Protein AF-X1V2Q2-F1 (afdb_monomer_lite)

pLDDT: mean 95.86, std 3.47, range [76.75, 98.88]

Sequence (199 aa):
ARTRPKDGKKVLVTKDQTEVIEEQWSIVKGTHAEFLKNKRIIENERRSLAKKFGREPSENDIRWSLLNKELMTHSSNANWGLYRNAKFQMAEILRKESKASQALTTYLEVLYLDVNGPNNTGGIRDRELLKELPPFNKKDAFLAPGVLSRAVKLIRGLKLDDKVTKAIFDEIAERNFTNLRLPVTPEQGWRKIKKGLFK

Secondary structure (DSSP, 8-state):
-EE-TTT--EE---HHHHHHHHHHHHHHTT-HHHHHHHHHHHHHHHHHHHHHHTSPPPHHHHHHHHHHHHHHHHHHTTBHHHHHHHHHHHHHHHHHTT-HHHHHHHHHHHHHHHHH-B-B-TT---HHHHHHS-SB-GGG----HHHHHHHHHHHHHTT--HHHHHHHHHHHHHHHHHHHT-SS-HHHHHHHHHHHH--

Radius of gyration: 19.93 Å; chains: 1; bounding box: 47×51×47 Å

Organism: NCBI:txid412755

Structure (mmCIF, N/CA/C/O backbone):
data_AF-X1V2Q2-F1
#
_entry.id   AF-X1V2Q2-F1
#
loop_
_atom_site.group_PDB
_atom_site.id
_atom_site.type_symbol
_atom_site.label_atom_id
_atom_site.label_alt_id
_atom_site.label_comp_id
_atom_site.label_asym_id
_atom_site.label_entity_id
_atom_site.label_seq_id
_atom_site.pdbx_PDB_ins_code
_atom_site.Cartn_x
_atom_site.Cartn_y
_atom_site.Cartn_z
_atom_site.occupancy
_atom_site.B_iso_or_equiv
_atom_site.auth_seq_id
_atom_site.auth_comp_id
_atom_site.auth_asym_id
_atom_site.auth_atom_id
_atom_site.pdbx_PDB_model_num
ATOM 1 N N . ALA A 1 1 ? -23.952 -13.374 4.143 1.00 77.81 1 ALA A N 1
ATOM 2 C CA . ALA A 1 1 ? -24.598 -14.417 3.322 1.00 77.81 1 ALA A CA 1
ATOM 3 C C . ALA A 1 1 ? -23.622 -14.942 2.270 1.00 77.81 1 ALA A C 1
ATOM 5 O O . ALA A 1 1 ? -22.829 -14.153 1.753 1.00 77.81 1 ALA A O 1
ATOM 6 N N . ARG A 1 2 ? -23.659 -16.242 1.971 1.00 89.62 2 ARG A N 1
ATOM 7 C CA . ARG A 1 2 ? -22.797 -16.939 1.000 1.00 89.62 2 ARG A CA 1
ATOM 8 C C . ARG A 1 2 ? -23.640 -17.841 0.107 1.00 89.62 2 ARG A C 1
ATOM 10 O O . ARG A 1 2 ? -24.696 -18.290 0.532 1.00 89.62 2 ARG A O 1
ATOM 17 N N . THR A 1 3 ? -23.184 -18.092 -1.113 1.00 91.88 3 THR A N 1
ATOM 18 C CA . THR A 1 3 ? -23.831 -19.043 -2.024 1.00 91.88 3 THR A CA 1
ATOM 19 C C . THR A 1 3 ? -23.245 -20.424 -1.784 1.00 91.88 3 THR A C 1
ATOM 21 O O . THR A 1 3 ? -22.023 -20.548 -1.782 1.00 91.88 3 THR A O 1
ATOM 24 N N . ARG A 1 4 ? -24.066 -21.453 -1.567 1.00 90.69 4 ARG A N 1
ATOM 25 C CA . ARG A 1 4 ? -23.559 -22.826 -1.427 1.00 90.69 4 ARG A CA 1
ATOM 26 C C . ARG A 1 4 ? -23.273 -23.440 -2.799 1.00 90.69 4 ARG A C 1
ATOM 28 O O . ARG A 1 4 ? -24.095 -23.281 -3.699 1.00 90.69 4 ARG A O 1
ATOM 35 N N . PRO A 1 5 ? -22.178 -24.194 -2.957 1.00 89.56 5 PRO A N 1
ATOM 36 C CA . PRO A 1 5 ? -21.877 -24.862 -4.220 1.00 89.56 5 PRO A CA 1
ATOM 37 C C . PRO A 1 5 ? -22.832 -26.023 -4.526 1.00 89.56 5 PRO A C 1
ATOM 39 O O . PRO A 1 5 ? -23.110 -26.282 -5.688 1.00 89.56 5 PRO A O 1
ATOM 42 N N . LYS A 1 6 ? -23.378 -26.692 -3.497 1.00 89.19 6 LYS A N 1
ATOM 43 C CA . LYS A 1 6 ? -24.274 -27.851 -3.669 1.00 89.19 6 LYS A CA 1
ATOM 44 C C . LYS A 1 6 ? -25.573 -27.517 -4.413 1.00 89.19 6 LYS A C 1
ATOM 46 O O . LYS A 1 6 ? -26.073 -28.354 -5.151 1.00 89.19 6 LYS A O 1
ATOM 51 N N . ASP A 1 7 ? -26.152 -26.342 -4.162 1.00 90.56 7 ASP A N 1
ATOM 52 C CA . ASP A 1 7 ? -27.493 -25.991 -4.650 1.00 90.56 7 ASP A CA 1
ATOM 53 C C . ASP A 1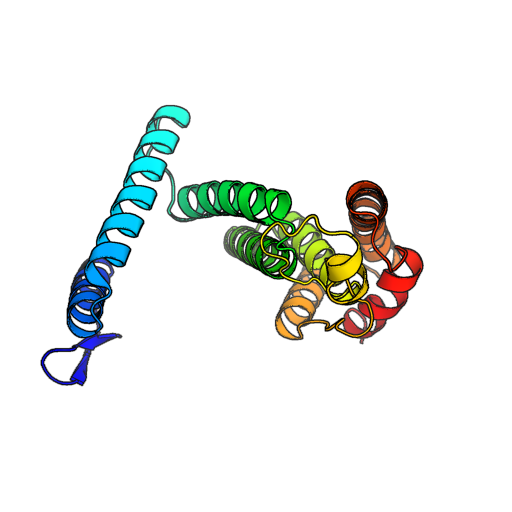 7 ? -27.632 -24.547 -5.154 1.00 90.56 7 ASP A C 1
ATOM 55 O O . ASP A 1 7 ? -28.736 -24.111 -5.470 1.00 90.56 7 ASP A O 1
ATOM 59 N N . GLY A 1 8 ? -26.542 -23.778 -5.197 1.00 88.69 8 GLY A N 1
ATOM 60 C CA . GLY A 1 8 ? -26.547 -22.398 -5.684 1.00 88.69 8 GLY A CA 1
ATOM 61 C C . GLY A 1 8 ? -27.350 -21.416 -4.822 1.00 88.69 8 GLY A C 1
ATOM 62 O O . GLY A 1 8 ? -27.526 -20.262 -5.218 1.00 88.69 8 GLY A O 1
ATOM 63 N N . LYS A 1 9 ? -27.837 -21.817 -3.639 1.00 91.38 9 LYS A N 1
ATOM 64 C CA . LYS A 1 9 ? -28.672 -20.954 -2.790 1.00 91.38 9 LYS A CA 1
ATOM 65 C C . LYS A 1 9 ? -27.832 -20.030 -1.918 1.00 91.38 9 LYS A C 1
ATOM 67 O O . LYS A 1 9 ? -26.812 -20.431 -1.352 1.00 91.38 9 LYS A O 1
ATOM 72 N N . LYS A 1 10 ? -28.299 -18.788 -1.767 1.00 91.31 10 LYS A N 1
ATOM 73 C CA . LYS A 1 10 ? -27.703 -17.783 -0.879 1.00 91.31 10 LYS A CA 1
ATOM 74 C C . LYS A 1 10 ? -28.223 -17.977 0.548 1.00 91.31 10 LYS A C 1
ATOM 76 O O . LYS A 1 10 ? -29.418 -17.866 0.790 1.00 91.31 10 LYS A O 1
ATOM 81 N N . VAL A 1 11 ? -27.322 -18.242 1.489 1.00 91.44 11 VAL A N 1
ATOM 82 C CA . VAL A 1 11 ? -27.624 -18.548 2.897 1.00 91.44 11 VAL A CA 1
ATOM 83 C C . VAL A 1 11 ? -26.936 -17.562 3.840 1.00 91.44 11 VAL A C 1
ATOM 85 O O . VAL A 1 11 ? -25.821 -17.102 3.571 1.00 91.44 11 VAL A O 1
ATOM 88 N N . LEU A 1 12 ? -27.595 -17.202 4.943 1.00 92.56 12 LEU A N 1
ATOM 89 C CA . LEU A 1 12 ? -26.954 -16.491 6.051 1.00 92.56 12 LEU A CA 1
ATOM 90 C C . LEU A 1 12 ? -26.094 -17.492 6.831 1.00 92.56 12 LEU A C 1
ATOM 92 O O . LEU A 1 12 ? -26.542 -18.604 7.078 1.00 92.56 12 LEU A O 1
ATOM 96 N N . VAL A 1 13 ? -24.857 -17.120 7.155 1.00 90.50 13 VAL A N 1
ATOM 97 C CA . VAL A 1 13 ? -23.866 -18.046 7.720 1.00 90.50 13 VAL A CA 1
ATOM 98 C C . VAL A 1 13 ? -22.987 -17.363 8.753 1.00 90.50 13 VAL A C 1
ATOM 100 O O . VAL A 1 13 ? -22.722 -16.162 8.638 1.00 90.50 13 VAL A O 1
ATOM 103 N N . THR A 1 14 ? -22.529 -18.142 9.732 1.00 90.69 14 THR A N 1
ATOM 104 C CA . THR A 1 14 ? -21.491 -17.757 10.700 1.00 90.69 14 THR A CA 1
ATOM 105 C C . THR A 1 14 ? -20.097 -17.753 10.053 1.00 90.69 14 THR A C 1
ATOM 107 O O . THR A 1 14 ? -19.944 -18.111 8.881 1.00 90.69 14 THR A O 1
ATOM 110 N N . LYS A 1 15 ? -19.058 -17.341 10.797 1.00 83.88 15 LYS A N 1
ATOM 111 C CA . LYS A 1 15 ? -17.659 -17.383 10.324 1.00 83.88 15 LYS A CA 1
ATOM 112 C C . LYS A 1 15 ? -17.226 -18.821 10.007 1.00 83.88 15 LYS A C 1
ATOM 114 O O . LYS A 1 15 ? -16.753 -19.071 8.905 1.00 83.88 15 LYS A O 1
ATOM 119 N N . ASP A 1 16 ? -17.511 -19.761 10.902 1.00 86.38 16 ASP A N 1
ATOM 120 C CA . ASP A 1 16 ? -17.134 -21.171 10.731 1.00 86.38 16 ASP A CA 1
ATOM 121 C C . ASP A 1 16 ? -17.861 -21.805 9.537 1.00 86.38 16 ASP A C 1
ATOM 123 O O . ASP A 1 16 ? -17.265 -22.474 8.697 1.00 86.38 16 ASP A O 1
ATOM 127 N N . GLN A 1 17 ? -19.155 -21.508 9.381 1.00 89.56 17 GLN A N 1
ATOM 128 C CA . GLN A 1 17 ? -19.927 -21.948 8.216 1.00 89.56 17 GLN A CA 1
ATOM 129 C C . GLN A 1 17 ? -19.445 -21.295 6.912 1.00 89.56 17 GLN A C 1
ATOM 131 O O . GLN A 1 17 ? -19.564 -21.891 5.842 1.00 89.56 17 GLN A O 1
ATOM 136 N N . THR A 1 18 ? -18.914 -20.072 6.985 1.00 88.31 18 THR A N 1
ATOM 137 C CA . THR A 1 18 ? -18.316 -19.398 5.828 1.00 88.31 18 THR A CA 1
ATOM 138 C C . THR A 1 18 ? -17.069 -20.137 5.363 1.00 88.31 18 THR A C 1
ATOM 140 O O . THR A 1 18 ? -16.941 -20.370 4.165 1.00 88.31 18 THR A O 1
ATOM 143 N N . GLU A 1 19 ? -16.208 -20.563 6.287 1.00 88.12 19 GLU A N 1
ATOM 144 C CA . GLU A 1 19 ? -14.995 -21.319 5.963 1.00 88.12 19 GLU A CA 1
ATOM 145 C C . GLU A 1 19 ? -15.325 -22.663 5.302 1.00 88.12 19 GLU A C 1
ATOM 147 O O . GLU A 1 19 ? -14.757 -22.986 4.262 1.00 88.12 19 GLU A O 1
ATOM 152 N N . VAL A 1 20 ? -16.316 -23.394 5.826 1.00 91.25 20 VAL A N 1
ATOM 153 C CA . VAL A 1 20 ? -16.782 -24.655 5.219 1.00 91.25 20 VAL A CA 1
ATOM 154 C C . VAL A 1 20 ? -17.268 -24.436 3.783 1.00 91.25 20 VAL A C 1
ATOM 156 O O . VAL A 1 20 ? -16.955 -25.218 2.887 1.00 91.25 20 VAL A O 1
ATOM 159 N N . ILE A 1 21 ? -18.026 -23.366 3.531 1.00 91.06 21 ILE A N 1
ATOM 160 C CA . ILE A 1 21 ? -18.510 -23.053 2.178 1.00 91.06 21 ILE A CA 1
ATOM 161 C C . ILE A 1 21 ? -17.358 -22.633 1.256 1.00 91.06 21 ILE A C 1
ATOM 163 O O . ILE A 1 21 ? -17.359 -22.993 0.078 1.00 91.06 21 ILE A O 1
ATOM 167 N N . GLU A 1 22 ? -16.387 -21.871 1.757 1.00 90.56 22 GLU A N 1
ATOM 168 C CA . GLU A 1 22 ? -15.209 -21.452 0.990 1.00 90.56 22 GLU A CA 1
ATOM 169 C C . GLU A 1 22 ? -14.326 -22.652 0.617 1.00 90.56 22 GLU A C 1
ATOM 171 O O . GLU A 1 22 ? -13.897 -22.754 -0.535 1.00 90.56 22 GLU A O 1
ATOM 176 N N . GLU A 1 23 ? -14.165 -23.617 1.525 1.00 93.12 23 GLU A N 1
ATOM 177 C CA . GLU A 1 23 ? -13.498 -24.886 1.237 1.00 93.12 23 GLU A CA 1
ATOM 178 C C . GLU A 1 23 ? -14.237 -25.673 0.148 1.00 93.12 23 GLU A C 1
ATOM 180 O O . GLU A 1 23 ? -13.625 -26.066 -0.848 1.00 93.12 23 GLU A O 1
ATOM 185 N N . GLN A 1 24 ? -15.561 -25.829 0.261 1.00 93.12 24 GLN A N 1
ATOM 186 C CA . GLN A 1 24 ? -16.358 -26.519 -0.761 1.00 93.12 24 GLN A CA 1
ATOM 187 C C . GLN A 1 24 ? -16.221 -25.860 -2.142 1.00 93.12 24 GLN A C 1
ATOM 189 O O . GLN A 1 24 ? -16.088 -26.552 -3.151 1.00 93.12 24 GLN A O 1
ATOM 194 N N . TRP A 1 25 ? -16.220 -24.525 -2.207 1.00 93.56 25 TRP A N 1
ATOM 195 C CA . TRP A 1 25 ? -15.979 -23.814 -3.464 1.00 93.56 25 TRP A CA 1
ATOM 196 C C . TRP A 1 25 ? -14.576 -24.044 -4.015 1.00 93.56 25 TRP A C 1
ATOM 198 O O . TRP A 1 25 ? -14.430 -24.127 -5.233 1.00 93.56 25 TRP A O 1
ATOM 208 N N . SER A 1 26 ? -13.556 -24.140 -3.160 1.00 94.00 26 SER A N 1
ATOM 209 C CA . SER A 1 26 ? -12.190 -24.430 -3.609 1.00 94.00 26 SER A CA 1
ATOM 210 C C . SER A 1 26 ? -12.077 -25.827 -4.227 1.00 94.00 26 SER A C 1
ATOM 212 O O . SER A 1 26 ? -11.395 -25.989 -5.234 1.00 94.00 26 SER A O 1
ATOM 214 N N . ILE A 1 27 ? -12.821 -26.813 -3.711 1.00 93.25 27 ILE A N 1
ATOM 215 C CA . ILE A 1 27 ? -12.902 -28.160 -4.296 1.00 93.25 27 ILE A CA 1
ATOM 216 C C . ILE A 1 27 ? -13.555 -28.095 -5.678 1.00 93.25 27 ILE A C 1
ATOM 218 O O . ILE A 1 27 ? -12.973 -28.564 -6.652 1.00 93.25 27 ILE A O 1
ATOM 222 N N . VAL A 1 28 ? -14.720 -27.446 -5.788 1.00 93.56 28 VAL A N 1
ATOM 223 C CA . VAL A 1 28 ? -15.443 -27.305 -7.068 1.00 93.56 28 VAL A CA 1
ATOM 224 C C . VAL A 1 28 ? -14.610 -26.575 -8.126 1.00 93.56 28 VAL A C 1
ATOM 226 O O . VAL A 1 28 ? -14.703 -26.890 -9.307 1.00 93.56 28 VAL A O 1
ATOM 229 N N . LYS A 1 29 ? -13.784 -25.609 -7.714 1.00 93.31 29 LYS A N 1
ATOM 230 C CA . LYS A 1 29 ? -12.908 -24.839 -8.611 1.00 93.31 29 LYS A CA 1
ATOM 231 C C . LYS A 1 29 ? -11.561 -25.511 -8.896 1.00 93.31 29 LYS A C 1
ATOM 233 O O . LYS A 1 29 ? -10.784 -24.955 -9.663 1.00 93.31 29 LYS A O 1
ATOM 238 N N . GLY A 1 30 ? -11.258 -26.651 -8.271 1.00 92.31 30 GLY A N 1
ATOM 239 C CA . GLY A 1 30 ? -9.955 -27.312 -8.394 1.00 92.31 30 GLY A CA 1
ATOM 240 C C . GLY A 1 30 ? -8.800 -26.588 -7.685 1.00 92.31 30 GLY A C 1
ATOM 241 O O . GLY A 1 30 ? -7.643 -26.901 -7.938 1.00 92.31 30 GLY A O 1
ATOM 242 N N . THR A 1 31 ? -9.085 -25.643 -6.784 1.00 93.38 31 THR A N 1
ATOM 243 C CA . THR A 1 31 ? -8.093 -24.840 -6.040 1.00 93.38 31 THR A CA 1
ATOM 244 C C . THR A 1 31 ? -7.952 -25.261 -4.571 1.00 93.38 31 THR A C 1
ATOM 246 O O . THR A 1 31 ? -7.399 -24.531 -3.746 1.00 93.38 31 THR A O 1
ATOM 249 N N . HIS A 1 32 ? -8.439 -26.452 -4.205 1.00 93.81 32 HIS A N 1
ATOM 250 C CA . HIS A 1 32 ? -8.430 -26.934 -2.813 1.00 93.81 32 HIS A CA 1
ATOM 251 C C . HIS A 1 32 ? -7.021 -27.053 -2.222 1.00 93.81 32 HIS A C 1
ATOM 253 O O . HIS A 1 32 ? -6.803 -26.684 -1.070 1.00 93.81 32 HIS A O 1
ATOM 259 N N . ALA A 1 33 ? -6.032 -27.466 -3.018 1.00 93.88 33 ALA A N 1
ATOM 260 C CA . ALA A 1 33 ? -4.642 -27.528 -2.564 1.00 93.88 33 ALA A CA 1
ATOM 261 C C . ALA A 1 33 ? -4.100 -26.145 -2.145 1.00 93.88 33 ALA A C 1
ATOM 263 O O . ALA A 1 33 ? -3.427 -26.015 -1.120 1.00 93.88 33 ALA A O 1
ATOM 264 N N . GLU A 1 34 ? -4.427 -25.095 -2.903 1.00 91.25 34 GLU A N 1
ATOM 265 C CA . GLU A 1 34 ? -4.043 -23.712 -2.597 1.00 91.25 34 GLU A CA 1
ATOM 266 C C . GLU A 1 34 ? -4.776 -23.194 -1.359 1.00 91.25 34 GLU A C 1
ATOM 268 O O . GLU A 1 34 ? -4.168 -22.545 -0.506 1.00 91.25 34 GLU A O 1
ATOM 273 N N . PHE A 1 35 ? -6.060 -23.538 -1.217 1.00 91.06 35 PHE A N 1
ATOM 274 C CA . PHE A 1 35 ? -6.848 -23.235 -0.024 1.00 91.06 35 PHE A CA 1
ATOM 275 C C . PHE A 1 35 ? -6.207 -23.829 1.239 1.00 91.06 35 PHE A C 1
ATOM 277 O O . PHE A 1 35 ? -5.941 -23.100 2.198 1.00 91.06 35 PHE A O 1
ATOM 284 N N . LEU A 1 36 ? -5.867 -25.123 1.221 1.00 93.81 36 LEU A N 1
ATOM 285 C CA . LEU A 1 36 ? -5.211 -25.798 2.346 1.00 93.81 36 LEU A CA 1
ATOM 286 C C . LEU A 1 36 ? -3.829 -25.205 2.649 1.00 93.81 36 LEU A C 1
ATOM 288 O O . LEU A 1 36 ? -3.477 -25.007 3.817 1.00 93.81 36 LEU A O 1
ATOM 292 N N . LYS A 1 37 ? -3.051 -24.870 1.613 1.00 94.12 37 LYS A N 1
ATOM 293 C CA . LYS A 1 37 ? -1.755 -24.197 1.769 1.00 94.12 37 LYS A CA 1
ATOM 294 C C . LYS A 1 37 ? -1.912 -22.843 2.463 1.00 94.12 37 LYS A C 1
ATOM 296 O O . LYS A 1 37 ? -1.185 -22.568 3.417 1.00 94.12 37 LYS A O 1
ATOM 301 N N . ASN A 1 38 ? -2.870 -22.025 2.032 1.00 91.25 38 ASN A N 1
ATOM 302 C CA . ASN A 1 38 ? -3.131 -20.713 2.624 1.00 91.25 38 ASN A CA 1
ATOM 303 C C . ASN A 1 38 ? -3.598 -20.829 4.078 1.00 91.25 38 ASN A C 1
ATOM 305 O O . ASN A 1 38 ? -3.087 -20.114 4.941 1.00 91.25 38 ASN A O 1
ATOM 309 N N . LYS A 1 39 ? -4.486 -21.785 4.376 1.00 93.75 39 LYS A N 1
ATOM 310 C CA . LYS A 1 39 ? -4.916 -22.086 5.748 1.00 93.75 39 LYS A CA 1
ATOM 311 C C . LYS A 1 39 ? -3.727 -22.449 6.638 1.00 93.75 39 LYS A C 1
ATOM 313 O O . LYS A 1 39 ? -3.591 -21.910 7.734 1.00 93.75 39 LYS A O 1
ATOM 318 N N . ARG A 1 40 ? -2.808 -23.287 6.142 1.00 95.94 40 ARG A N 1
ATOM 319 C CA . ARG A 1 40 ? -1.579 -23.649 6.865 1.00 95.94 40 ARG A CA 1
ATOM 320 C C . ARG A 1 40 ? -0.653 -22.450 7.090 1.00 95.94 40 ARG A C 1
ATOM 322 O O . ARG A 1 40 ? -0.070 -22.346 8.164 1.00 95.94 40 ARG A O 1
ATOM 329 N N . ILE A 1 41 ? -0.511 -21.555 6.112 1.00 96.06 41 ILE A N 1
ATOM 330 C CA . ILE A 1 41 ? 0.293 -20.328 6.252 1.00 96.06 41 ILE A CA 1
ATOM 331 C C . ILE A 1 41 ? -0.276 -19.437 7.361 1.00 96.06 41 ILE A C 1
ATOM 333 O O . ILE A 1 41 ? 0.472 -19.029 8.248 1.00 96.06 41 ILE A O 1
ATOM 337 N N . ILE A 1 42 ? -1.587 -19.180 7.340 1.00 95.81 42 ILE A N 1
ATOM 338 C CA . ILE A 1 42 ? -2.276 -18.358 8.346 1.00 95.81 42 ILE A CA 1
ATOM 339 C C . ILE A 1 42 ? -2.115 -18.966 9.741 1.00 95.81 42 ILE A C 1
ATOM 341 O O . ILE A 1 42 ? -1.780 -18.259 10.688 1.00 95.81 42 ILE A O 1
ATOM 345 N N . GLU A 1 43 ? -2.310 -20.276 9.865 1.00 96.44 43 GLU A N 1
ATOM 346 C CA . GLU A 1 43 ? -2.209 -20.983 11.140 1.00 96.44 43 GLU A CA 1
ATOM 347 C C . GLU A 1 43 ? -0.775 -20.988 11.694 1.00 96.44 43 GLU A C 1
ATOM 349 O O . GLU A 1 43 ? -0.553 -20.741 12.880 1.00 96.44 43 GLU A O 1
ATOM 354 N N . ASN A 1 44 ? 0.225 -21.194 10.835 1.00 97.69 44 ASN A N 1
ATOM 355 C CA . ASN A 1 44 ? 1.627 -21.080 11.233 1.00 97.69 44 ASN A CA 1
ATOM 356 C C . ASN A 1 44 ? 1.964 -19.658 11.710 1.00 97.69 44 ASN A C 1
ATOM 358 O O . ASN A 1 44 ? 2.671 -19.495 12.708 1.00 97.69 44 ASN A O 1
ATOM 362 N N . GLU A 1 45 ? 1.447 -18.636 11.022 1.00 98.00 45 GLU A N 1
ATOM 363 C CA . GLU A 1 45 ? 1.643 -17.240 11.412 1.00 98.00 45 GLU A CA 1
ATOM 364 C C . GLU A 1 45 ? 0.995 -16.937 12.763 1.00 98.00 45 GLU A C 1
ATOM 366 O O . GLU A 1 45 ? 1.640 -16.350 13.633 1.00 98.00 45 GLU A O 1
ATOM 371 N N . ARG A 1 46 ? -0.245 -17.400 12.967 1.00 98.00 46 ARG A N 1
ATOM 372 C CA . ARG A 1 46 ? -0.980 -17.284 14.233 1.00 98.00 46 ARG A CA 1
ATOM 373 C C . ARG A 1 46 ? -0.165 -17.852 15.388 1.00 98.00 46 ARG A C 1
ATOM 375 O O . ARG A 1 46 ? 0.073 -17.140 16.359 1.00 98.00 46 ARG A O 1
ATOM 382 N N . ARG A 1 47 ? 0.341 -19.084 15.264 1.00 97.75 47 ARG A N 1
ATOM 383 C CA . ARG A 1 47 ? 1.174 -19.719 16.307 1.00 97.75 47 ARG A CA 1
ATOM 384 C C . ARG A 1 47 ? 2.463 -18.952 16.573 1.00 97.75 47 ARG A C 1
ATOM 386 O O . ARG A 1 47 ? 2.858 -18.792 17.727 1.00 97.75 47 ARG A O 1
ATOM 393 N N . SER A 1 48 ? 3.124 -18.479 15.515 1.00 98.06 48 SER A N 1
ATOM 394 C CA . SER A 1 48 ? 4.355 -17.695 15.637 1.00 98.06 48 SER A CA 1
ATOM 395 C C . SER A 1 48 ? 4.115 -16.395 16.410 1.00 98.06 48 SER A C 1
ATOM 397 O O . SER A 1 48 ? 4.844 -16.094 17.360 1.00 98.06 48 SER A O 1
ATOM 399 N N . LEU A 1 49 ? 3.057 -15.660 16.060 1.00 98.06 49 LEU A N 1
ATOM 400 C CA . LEU A 1 49 ? 2.672 -14.426 16.739 1.00 98.06 49 LEU A CA 1
ATOM 401 C C . LEU A 1 49 ? 2.191 -14.680 18.166 1.00 98.06 49 LEU A C 1
ATOM 403 O O . LEU A 1 49 ? 2.593 -13.942 19.059 1.00 98.06 49 LEU A O 1
ATOM 407 N N . ALA A 1 50 ? 1.412 -15.738 18.404 1.00 97.88 50 ALA A N 1
ATOM 408 C CA . ALA A 1 50 ? 0.953 -16.101 19.741 1.00 97.88 50 ALA A CA 1
ATOM 409 C C . ALA A 1 50 ? 2.131 -16.339 20.693 1.00 97.88 50 ALA A C 1
ATOM 411 O O . ALA A 1 50 ? 2.178 -15.775 21.788 1.00 97.88 50 ALA A O 1
ATOM 412 N N . LYS A 1 51 ? 3.146 -17.087 20.233 1.00 97.69 51 LYS A N 1
ATOM 413 C CA . LYS A 1 51 ? 4.393 -17.294 20.982 1.00 97.69 51 LYS A CA 1
ATOM 414 C C . LYS A 1 51 ? 5.131 -15.977 21.245 1.00 97.69 51 LYS A C 1
ATOM 416 O O . LYS A 1 51 ? 5.660 -15.792 22.335 1.00 97.69 51 LYS A O 1
ATOM 421 N N . LYS A 1 52 ? 5.175 -15.069 20.264 1.00 97.19 52 LYS A N 1
ATOM 422 C CA . LYS A 1 52 ? 5.857 -13.770 20.388 1.00 97.19 52 LYS A CA 1
ATOM 423 C C . LYS A 1 52 ? 5.131 -12.803 21.328 1.00 97.19 52 LYS A C 1
ATOM 425 O O . LYS A 1 52 ? 5.785 -12.032 22.020 1.00 97.19 52 LYS A O 1
ATOM 430 N N . PHE A 1 53 ? 3.802 -12.801 21.318 1.00 96.62 53 PHE A N 1
ATOM 431 C CA . PHE A 1 53 ? 2.983 -11.867 22.092 1.00 96.62 53 PHE A CA 1
ATOM 432 C C . PHE A 1 53 ? 2.650 -12.374 23.496 1.00 96.62 53 PHE A C 1
ATOM 434 O O . PHE A 1 53 ? 2.234 -11.576 24.330 1.00 96.62 53 PHE A O 1
ATOM 441 N N . GLY A 1 54 ? 2.769 -13.681 23.747 1.00 97.44 54 GLY A N 1
ATOM 442 C CA . GLY A 1 54 ? 2.290 -14.301 24.985 1.00 97.44 54 GLY A CA 1
ATOM 443 C C . GLY A 1 54 ? 0.760 -14.308 25.111 1.00 97.44 54 GLY A C 1
ATOM 444 O O . GLY A 1 54 ? 0.237 -14.517 26.200 1.00 97.44 54 GLY A O 1
ATOM 445 N N . ARG A 1 55 ? 0.036 -14.053 24.012 1.00 96.75 55 ARG A N 1
ATOM 446 C CA . ARG A 1 55 ? -1.433 -14.042 23.926 1.00 96.75 55 ARG A CA 1
ATOM 447 C C . ARG A 1 55 ? -1.890 -14.363 22.509 1.00 96.75 55 ARG A C 1
ATOM 449 O O . ARG A 1 55 ? -1.115 -14.214 21.567 1.00 96.75 55 ARG A O 1
ATOM 456 N N . GLU A 1 56 ? -3.166 -14.695 22.351 1.00 96.81 56 GLU A N 1
ATOM 457 C CA . GLU A 1 56 ? -3.760 -14.897 21.028 1.00 96.81 56 GLU A CA 1
ATOM 458 C C . GLU A 1 56 ? -3.685 -13.598 20.188 1.00 96.81 56 GLU A C 1
ATOM 460 O O . GLU A 1 56 ? -4.100 -12.526 20.664 1.00 96.81 56 GLU A O 1
ATOM 465 N N . PRO A 1 57 ? -3.124 -13.647 18.962 1.00 97.31 57 PRO A N 1
ATOM 466 C CA . PRO A 1 57 ? -3.114 -12.509 18.052 1.00 97.31 57 PRO A CA 1
ATOM 467 C C . PRO A 1 57 ? -4.510 -12.275 17.467 1.00 97.31 57 PRO A C 1
ATOM 469 O O . PRO A 1 57 ? -5.281 -13.204 17.231 1.00 97.31 57 PRO A O 1
ATOM 472 N N . SER A 1 58 ? -4.833 -11.017 17.178 1.00 96.12 58 SER A N 1
ATOM 473 C CA . SER A 1 58 ? -6.039 -10.701 16.417 1.00 96.12 58 SER A CA 1
ATOM 474 C C . SER A 1 58 ? -5.886 -11.111 14.947 1.00 96.12 58 SER A C 1
ATOM 476 O O . SER A 1 58 ? -4.779 -11.248 14.423 1.00 96.12 58 SER A O 1
ATOM 478 N N . GLU A 1 59 ? -7.004 -11.232 14.229 1.00 94.69 59 GLU A N 1
ATOM 479 C CA . GLU A 1 59 ? -6.978 -11.461 12.774 1.00 94.69 59 GLU A CA 1
ATOM 480 C C . GLU A 1 59 ? -6.216 -10.353 12.026 1.00 94.69 59 GLU A C 1
ATOM 482 O O . GLU A 1 59 ? -5.554 -10.610 11.019 1.00 94.69 59 GLU A O 1
ATOM 487 N N . ASN A 1 60 ? -6.275 -9.116 12.529 1.00 96.44 60 ASN A N 1
ATOM 488 C CA . ASN A 1 60 ? -5.521 -8.004 11.963 1.00 96.44 60 ASN A CA 1
ATOM 489 C C . ASN A 1 60 ? -4.020 -8.121 12.241 1.00 96.44 60 ASN A C 1
ATOM 491 O O . ASN A 1 60 ? -3.247 -7.795 11.347 1.00 96.44 60 ASN A O 1
ATOM 495 N N . ASP A 1 61 ? -3.603 -8.617 13.412 1.00 97.50 61 ASP A N 1
ATOM 496 C CA . ASP A 1 61 ? -2.186 -8.867 13.714 1.00 97.50 61 ASP A CA 1
ATOM 497 C C . ASP A 1 61 ? -1.602 -9.894 12.734 1.00 97.50 61 ASP A C 1
ATOM 499 O O . ASP A 1 61 ? -0.535 -9.680 12.151 1.00 97.50 61 ASP A O 1
ATOM 503 N N . ILE A 1 62 ? -2.342 -10.983 12.495 1.00 97.88 62 ILE A N 1
ATOM 504 C CA . ILE A 1 62 ? -1.958 -12.027 11.537 1.00 97.88 62 ILE A CA 1
ATOM 505 C C . ILE A 1 62 ? -1.865 -11.434 10.130 1.00 97.88 62 ILE A C 1
ATOM 507 O O . ILE A 1 62 ? -0.838 -11.566 9.461 1.00 97.88 62 ILE A O 1
ATOM 511 N N . ARG A 1 63 ? -2.912 -10.726 9.688 1.00 97.50 63 ARG A N 1
ATOM 512 C CA . ARG A 1 63 ? -2.948 -10.111 8.357 1.00 97.50 63 ARG A CA 1
ATOM 513 C C . ARG A 1 63 ? -1.838 -9.079 8.173 1.00 97.50 63 ARG A C 1
ATOM 515 O O . ARG A 1 63 ? -1.217 -9.046 7.117 1.00 97.50 63 ARG A O 1
ATOM 522 N N . TRP A 1 64 ? -1.570 -8.257 9.182 1.00 98.19 64 TRP A N 1
ATOM 523 C CA . TRP A 1 64 ? -0.483 -7.281 9.169 1.00 98.19 64 TRP A CA 1
ATOM 524 C C . TRP A 1 64 ? 0.878 -7.966 9.030 1.00 98.19 64 TRP A C 1
ATOM 526 O O . TRP A 1 64 ? 1.704 -7.535 8.225 1.00 98.19 64 TRP A O 1
ATOM 536 N N . SER A 1 65 ? 1.117 -9.052 9.769 1.00 98.12 65 SER A N 1
ATOM 537 C CA . SER A 1 65 ? 2.369 -9.809 9.669 1.00 98.12 65 SER A CA 1
ATOM 538 C C . SER A 1 65 ? 2.561 -10.418 8.277 1.00 98.12 65 SER A C 1
ATOM 540 O O . SER A 1 65 ? 3.625 -10.261 7.674 1.00 98.12 65 SER A O 1
ATOM 542 N N . LEU A 1 66 ? 1.512 -11.028 7.714 1.00 98.19 66 LEU A N 1
ATOM 543 C CA . LEU A 1 66 ? 1.540 -11.570 6.352 1.00 98.19 66 LEU A CA 1
ATOM 544 C C . LEU A 1 66 ? 1.796 -10.476 5.307 1.00 98.19 66 LEU A C 1
ATOM 546 O O . LEU A 1 66 ? 2.671 -10.647 4.462 1.00 98.19 66 LEU A O 1
ATOM 550 N N . LEU A 1 67 ? 1.131 -9.321 5.419 1.00 98.44 67 LEU A N 1
ATOM 551 C CA . LEU A 1 67 ? 1.355 -8.177 4.529 1.00 98.44 67 LEU A CA 1
ATOM 552 C C . LEU A 1 67 ? 2.804 -7.680 4.585 1.00 98.44 67 LEU A C 1
ATOM 554 O O . LEU A 1 67 ? 3.373 -7.361 3.548 1.00 98.44 67 LEU A O 1
ATOM 558 N N . ASN A 1 68 ? 3.447 -7.662 5.756 1.00 98.31 68 ASN A N 1
ATOM 559 C CA . ASN A 1 68 ? 4.869 -7.308 5.835 1.00 98.31 68 ASN A CA 1
ATOM 560 C C . ASN A 1 68 ? 5.758 -8.302 5.070 1.00 98.31 68 ASN A C 1
ATOM 562 O O . ASN A 1 68 ? 6.696 -7.887 4.389 1.00 98.31 68 ASN A O 1
ATOM 566 N N . LYS A 1 69 ? 5.458 -9.605 5.126 1.00 98.00 69 LYS A N 1
ATOM 567 C CA . LYS A 1 69 ? 6.184 -10.625 4.345 1.00 98.00 69 LYS A CA 1
ATOM 568 C C . LYS A 1 69 ? 5.937 -10.473 2.843 1.00 98.00 69 LYS A C 1
ATOM 570 O O . LYS A 1 69 ? 6.873 -10.603 2.049 1.00 98.00 69 LYS A O 1
ATOM 575 N N . GLU A 1 70 ? 4.705 -10.150 2.456 1.00 97.81 70 GLU A N 1
ATOM 576 C CA . GLU A 1 70 ? 4.347 -9.827 1.073 1.00 97.81 70 GLU A CA 1
ATOM 577 C C . GLU A 1 70 ? 5.102 -8.594 0.577 1.00 97.81 70 GLU A C 1
ATOM 579 O O . GLU A 1 70 ? 5.682 -8.649 -0.502 1.00 97.81 70 GLU A O 1
ATOM 584 N N . LEU A 1 71 ? 5.193 -7.519 1.370 1.00 98.25 71 LEU A N 1
ATOM 585 C CA . LEU A 1 71 ? 5.968 -6.330 1.005 1.00 98.25 71 LEU A CA 1
ATOM 586 C C . LEU A 1 71 ? 7.425 -6.676 0.688 1.00 98.25 71 LEU A C 1
ATOM 588 O O . LEU A 1 71 ? 7.939 -6.213 -0.328 1.00 98.25 71 LEU A O 1
ATOM 592 N N . MET A 1 72 ? 8.072 -7.506 1.511 1.00 97.94 72 MET A N 1
ATOM 593 C CA . MET A 1 72 ? 9.457 -7.937 1.276 1.00 97.94 72 MET A CA 1
ATOM 594 C C . MET A 1 72 ? 9.595 -8.797 0.016 1.00 97.94 72 MET A C 1
ATOM 596 O O . MET A 1 72 ? 10.558 -8.659 -0.733 1.00 97.94 72 MET A O 1
ATOM 600 N N . THR A 1 73 ? 8.621 -9.670 -0.237 1.00 97.81 73 THR A N 1
ATOM 601 C CA . THR A 1 73 ? 8.604 -10.533 -1.428 1.00 97.81 73 THR A CA 1
ATOM 602 C C . THR A 1 73 ? 8.338 -9.731 -2.699 1.00 97.81 73 THR A C 1
ATOM 604 O O . THR A 1 73 ? 8.915 -9.991 -3.753 1.00 97.81 73 THR A O 1
ATOM 607 N N . HIS A 1 74 ? 7.441 -8.753 -2.634 1.00 98.31 74 HIS A N 1
ATOM 608 C CA . HIS A 1 74 ? 7.118 -7.906 -3.768 1.00 98.31 74 HIS A CA 1
ATOM 609 C C . HIS A 1 74 ? 8.256 -6.939 -4.080 1.00 98.31 74 HIS A C 1
ATOM 611 O O . HIS A 1 74 ? 8.599 -6.795 -5.249 1.00 98.31 74 HIS A O 1
ATOM 617 N N . SER A 1 75 ? 8.890 -6.334 -3.073 1.00 97.06 75 SER A N 1
ATOM 618 C CA . SER A 1 75 ? 10.029 -5.441 -3.299 1.00 97.06 75 SER A CA 1
ATOM 619 C C . SER A 1 75 ? 11.248 -6.186 -3.852 1.00 97.06 75 SER A C 1
ATOM 621 O O . SER A 1 75 ? 11.866 -5.697 -4.796 1.00 97.06 75 SER A O 1
ATOM 623 N N . SER A 1 76 ? 11.554 -7.392 -3.354 1.00 96.62 76 SER A N 1
ATOM 624 C CA . SER A 1 76 ? 12.684 -8.196 -3.850 1.00 96.62 76 SER A CA 1
ATOM 625 C C . SER A 1 76 ? 12.522 -8.628 -5.310 1.00 96.62 76 SER A C 1
ATOM 627 O O . SER A 1 76 ? 13.512 -8.755 -6.029 1.00 96.62 76 SER A O 1
ATOM 629 N N . ASN A 1 77 ? 11.275 -8.790 -5.758 1.00 96.81 77 ASN A N 1
ATOM 630 C CA . ASN A 1 77 ? 10.924 -9.129 -7.135 1.00 96.81 77 ASN A CA 1
ATOM 631 C C . ASN A 1 77 ? 10.521 -7.907 -7.978 1.00 96.81 77 ASN A C 1
ATOM 633 O O . ASN A 1 77 ? 9.949 -8.081 -9.050 1.00 96.81 77 ASN A O 1
ATOM 637 N N . ALA A 1 78 ? 10.755 -6.679 -7.497 1.00 96.06 78 ALA A N 1
ATOM 638 C CA . ALA A 1 78 ? 10.357 -5.441 -8.178 1.00 96.06 78 ALA A CA 1
ATOM 639 C C . ALA A 1 78 ? 8.900 -5.479 -8.703 1.00 96.06 78 ALA A C 1
ATOM 641 O O . ALA A 1 78 ? 8.586 -5.053 -9.819 1.00 96.06 78 ALA A O 1
ATOM 642 N N . ASN A 1 79 ? 8.011 -6.026 -7.869 1.00 97.94 79 ASN A N 1
ATOM 643 C CA . ASN A 1 79 ? 6.571 -6.108 -8.067 1.00 97.94 79 ASN A CA 1
ATOM 644 C C . ASN A 1 79 ? 5.866 -4.950 -7.362 1.00 97.94 79 ASN A C 1
ATOM 646 O O . ASN A 1 79 ? 5.147 -5.132 -6.377 1.00 97.94 79 ASN A O 1
ATOM 650 N N . TRP A 1 80 ? 6.109 -3.734 -7.839 1.00 98.19 80 TRP A N 1
ATOM 651 C CA . TRP A 1 80 ? 5.690 -2.514 -7.155 1.00 98.19 80 TRP A CA 1
ATOM 652 C C . TRP A 1 80 ? 4.181 -2.292 -7.188 1.00 98.19 80 TRP A C 1
ATOM 654 O O . TRP A 1 80 ? 3.637 -1.704 -6.253 1.00 98.19 80 TRP A O 1
ATOM 664 N N . GLY A 1 81 ? 3.483 -2.809 -8.204 1.00 98.06 81 GLY A N 1
ATOM 665 C CA . GLY A 1 81 ? 2.019 -2.791 -8.243 1.00 98.06 81 GLY A CA 1
ATOM 666 C C . GLY A 1 81 ? 1.413 -3.631 -7.112 1.00 98.06 81 GLY A C 1
ATOM 667 O O . GLY A 1 81 ? 0.505 -3.184 -6.406 1.00 98.06 81 GLY A O 1
ATOM 668 N N . LEU A 1 82 ? 1.963 -4.827 -6.874 1.00 98.50 82 LEU A N 1
ATOM 669 C CA . LEU A 1 82 ? 1.559 -5.682 -5.751 1.00 98.50 82 LEU A CA 1
ATOM 670 C C . LEU A 1 82 ? 1.998 -5.104 -4.399 1.00 98.50 82 LEU A C 1
ATOM 672 O O . LEU A 1 82 ? 1.202 -5.082 -3.460 1.00 98.50 82 LEU A O 1
ATOM 676 N N . TYR A 1 83 ? 3.211 -4.550 -4.314 1.00 98.69 83 TYR A N 1
ATOM 677 C CA . TYR A 1 83 ? 3.701 -3.845 -3.123 1.00 98.69 83 TYR A CA 1
ATOM 678 C C . TYR A 1 83 ? 2.748 -2.715 -2.706 1.00 98.69 83 TYR A C 1
ATOM 680 O O . TYR A 1 83 ? 2.319 -2.629 -1.553 1.00 98.69 83 TYR A O 1
ATOM 688 N N . ARG A 1 84 ? 2.353 -1.874 -3.666 1.00 98.44 84 ARG A N 1
ATOM 689 C CA . ARG A 1 84 ? 1.389 -0.788 -3.474 1.00 98.44 84 ARG A CA 1
ATOM 690 C C . ARG A 1 84 ? 0.040 -1.311 -2.975 1.00 98.44 84 ARG A C 1
ATOM 692 O O . ARG A 1 84 ? -0.564 -0.701 -2.092 1.00 98.44 84 ARG A O 1
ATOM 699 N N . ASN A 1 85 ? -0.434 -2.442 -3.495 1.00 98.50 85 ASN A N 1
ATOM 700 C CA . ASN A 1 85 ? -1.679 -3.057 -3.031 1.00 98.50 85 ASN A CA 1
ATOM 701 C C . ASN A 1 85 ? -1.571 -3.568 -1.587 1.00 98.50 85 ASN A C 1
ATOM 703 O O . ASN A 1 85 ? -2.506 -3.369 -0.810 1.00 98.50 85 ASN A O 1
ATOM 707 N N . ALA A 1 86 ? -0.440 -4.162 -1.201 1.00 98.62 86 ALA A N 1
ATOM 708 C CA . ALA A 1 86 ? -0.193 -4.561 0.182 1.00 98.62 86 ALA A CA 1
ATOM 709 C C . ALA A 1 86 ? -0.171 -3.340 1.124 1.00 98.62 86 ALA A C 1
ATOM 711 O O . ALA A 1 86 ? -0.868 -3.344 2.140 1.00 98.62 86 ALA A O 1
ATOM 712 N N . LYS A 1 87 ? 0.498 -2.238 0.746 1.00 98.62 87 LYS A N 1
ATOM 713 C CA . LYS A 1 87 ? 0.450 -0.961 1.492 1.00 98.62 87 LYS A CA 1
ATOM 714 C C . LYS A 1 87 ? -0.975 -0.433 1.660 1.00 98.62 87 LYS A C 1
ATOM 716 O O . LYS A 1 87 ? -1.358 -0.032 2.757 1.00 98.62 87 LYS A O 1
ATOM 721 N N . PHE A 1 88 ? -1.797 -0.489 0.613 1.00 98.69 88 PHE A N 1
ATOM 722 C CA . PHE A 1 88 ? -3.207 -0.104 0.714 1.00 98.69 88 PHE A CA 1
ATOM 723 C C . PHE A 1 88 ? -3.986 -0.984 1.706 1.00 98.69 88 PHE A C 1
ATOM 725 O O . PHE A 1 88 ? -4.758 -0.469 2.515 1.00 98.69 88 PHE A O 1
ATOM 732 N N . GLN A 1 89 ? -3.767 -2.301 1.695 1.00 98.62 89 GLN A N 1
ATOM 733 C CA . GLN A 1 89 ? -4.401 -3.200 2.664 1.00 98.62 89 GLN A CA 1
ATOM 734 C C . GLN A 1 89 ? -3.951 -2.914 4.102 1.00 98.62 89 GLN A C 1
ATOM 736 O O . GLN A 1 89 ? -4.779 -2.953 5.013 1.00 98.62 89 GLN A O 1
ATOM 741 N N . MET A 1 90 ? -2.676 -2.574 4.306 1.00 98.75 90 MET A N 1
ATOM 742 C CA . MET A 1 90 ? -2.159 -2.131 5.604 1.00 98.75 90 MET A CA 1
ATOM 743 C C . MET A 1 90 ? -2.843 -0.837 6.064 1.00 98.75 90 MET A C 1
ATOM 745 O O . MET A 1 90 ? -3.287 -0.759 7.210 1.00 98.75 90 MET A O 1
ATOM 749 N N . ALA A 1 91 ? -3.029 0.139 5.170 1.00 98.62 91 ALA A N 1
ATOM 750 C CA . ALA A 1 91 ? -3.772 1.365 5.472 1.00 98.62 91 ALA A CA 1
ATOM 751 C C . ALA A 1 91 ? -5.226 1.077 5.894 1.00 98.62 91 ALA A C 1
ATOM 753 O O . ALA A 1 91 ? -5.732 1.678 6.843 1.00 98.62 91 ALA A O 1
ATOM 754 N N . GLU A 1 92 ? -5.899 0.119 5.244 1.00 98.56 92 GLU A N 1
ATOM 755 C CA . GLU A 1 92 ? -7.257 -0.290 5.626 1.00 98.56 92 GLU A CA 1
ATOM 756 C C . GLU A 1 92 ? -7.314 -0.963 7.005 1.00 98.56 92 GLU A C 1
ATOM 758 O O . GLU A 1 92 ? -8.300 -0.762 7.718 1.00 98.56 92 GLU A O 1
ATOM 763 N N . 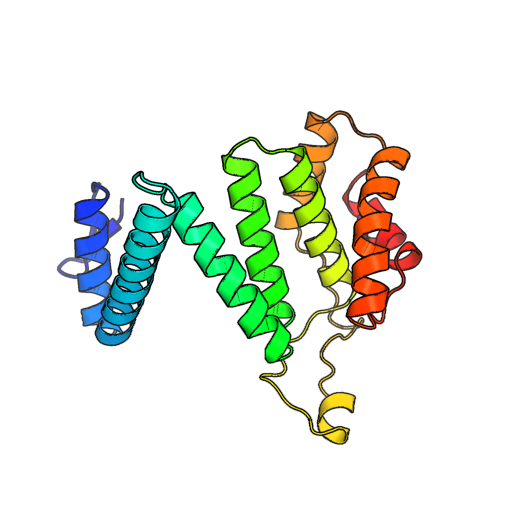ILE A 1 93 ? -6.294 -1.736 7.400 1.00 98.44 93 ILE A N 1
ATOM 764 C CA . ILE A 1 93 ? -6.196 -2.293 8.761 1.00 98.44 93 ILE A CA 1
ATOM 765 C C . ILE A 1 93 ? -6.084 -1.151 9.773 1.00 98.44 93 ILE A C 1
ATOM 767 O O . ILE A 1 93 ? -6.925 -1.049 10.663 1.00 98.44 93 ILE A O 1
ATOM 771 N N . LEU A 1 94 ? -5.128 -0.237 9.578 1.00 98.56 94 LEU A N 1
ATOM 772 C CA . LEU A 1 94 ? -4.929 0.922 10.458 1.00 98.56 94 LEU A CA 1
ATOM 773 C C . LEU A 1 94 ? -6.206 1.756 10.594 1.00 98.56 94 LEU A C 1
ATOM 775 O O . LEU A 1 94 ? -6.592 2.144 11.695 1.00 98.56 94 LEU A O 1
ATOM 779 N N . ARG A 1 95 ? -6.910 1.984 9.481 1.00 97.88 95 ARG A N 1
ATOM 780 C CA . ARG A 1 95 ? -8.177 2.721 9.472 1.00 97.88 95 ARG A CA 1
ATOM 781 C C . ARG A 1 95 ? -9.265 2.007 10.278 1.00 97.88 95 ARG A C 1
ATOM 783 O O . ARG A 1 95 ? -10.033 2.671 10.967 1.00 97.88 95 ARG A O 1
ATOM 790 N N . LYS A 1 96 ? -9.370 0.678 10.169 1.00 97.00 96 LYS A N 1
ATOM 791 C CA . LYS A 1 96 ? -10.342 -0.128 10.934 1.00 97.00 96 LYS A CA 1
ATOM 792 C C . LYS A 1 96 ? -10.014 -0.179 12.425 1.00 97.00 96 LYS A C 1
ATOM 794 O O . LYS A 1 96 ? -10.926 -0.321 13.226 1.00 97.00 96 LYS A O 1
ATOM 799 N N . GLU A 1 97 ? -8.744 -0.025 12.777 1.00 97.25 97 GLU A N 1
ATOM 800 C CA . GLU A 1 97 ? -8.259 0.071 14.158 1.00 97.25 97 GLU A CA 1
ATOM 801 C C . GLU A 1 97 ? -8.271 1.505 14.705 1.00 97.25 97 GLU A C 1
ATOM 803 O O . GLU A 1 97 ? -7.681 1.773 15.748 1.00 97.25 97 GLU A O 1
ATOM 808 N N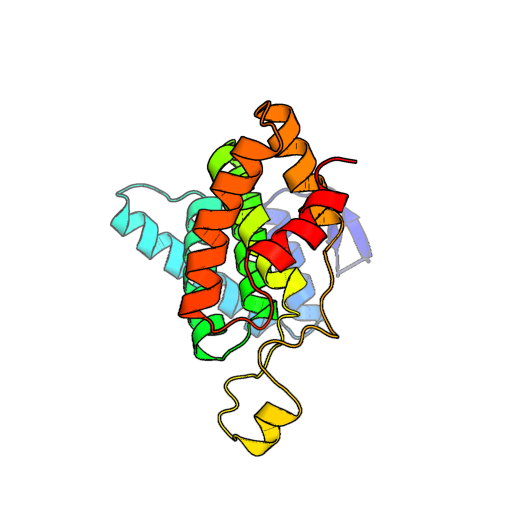 . SER A 1 98 ? -8.910 2.445 14.001 1.00 97.25 98 SER A N 1
ATOM 809 C CA . SER A 1 98 ? -8.985 3.861 14.385 1.00 97.25 98 SER A CA 1
ATOM 810 C C . SER A 1 98 ? -7.622 4.562 14.511 1.00 97.25 98 SER A C 1
ATOM 812 O O . SER A 1 98 ? -7.526 5.649 15.079 1.00 97.25 98 SER A O 1
ATOM 814 N N . LYS A 1 99 ? -6.563 4.010 13.908 1.00 98.12 99 LYS A N 1
ATOM 815 C CA . LYS A 1 99 ? -5.222 4.615 13.833 1.00 98.12 99 LYS A CA 1
ATOM 816 C C . LYS A 1 99 ? -5.157 5.606 12.667 1.00 98.12 99 LYS A C 1
ATOM 818 O O . LYS A 1 99 ? -4.416 5.420 11.703 1.00 98.12 99 LYS A O 1
ATOM 823 N N . ALA A 1 100 ? -5.986 6.648 12.739 1.00 98.12 100 ALA A N 1
ATOM 824 C CA . ALA A 1 100 ? -6.269 7.567 11.634 1.00 98.12 100 ALA A CA 1
ATOM 825 C C . ALA A 1 100 ? -5.016 8.229 11.036 1.00 98.12 100 ALA A C 1
ATOM 827 O O . ALA A 1 100 ? -4.866 8.233 9.815 1.00 98.12 100 ALA A O 1
ATOM 828 N N . SER A 1 101 ? -4.101 8.736 11.869 1.00 98.31 101 SER A N 1
ATOM 829 C CA . SER A 1 101 ? -2.877 9.397 11.392 1.00 98.31 101 SER A CA 1
ATOM 830 C C . SER A 1 101 ? -1.967 8.435 10.627 1.00 98.31 101 SER A C 1
ATOM 832 O O . SER A 1 101 ? -1.539 8.742 9.521 1.00 98.31 101 SER A O 1
ATOM 834 N N . GLN A 1 102 ? -1.745 7.231 11.164 1.00 98.56 102 GLN A N 1
ATOM 835 C CA . GLN A 1 102 ? -0.926 6.207 10.508 1.00 98.56 102 GLN A CA 1
ATOM 836 C C . GLN A 1 102 ? -1.574 5.727 9.205 1.00 98.56 102 GLN A C 1
ATOM 838 O O . GLN A 1 102 ? -0.892 5.576 8.194 1.00 98.56 102 GLN A O 1
ATOM 843 N N . ALA A 1 103 ? -2.898 5.537 9.203 1.00 98.69 103 ALA A N 1
ATOM 844 C CA . ALA A 1 103 ? -3.634 5.188 7.995 1.00 98.69 103 ALA A CA 1
ATOM 845 C C . ALA A 1 103 ? -3.470 6.265 6.912 1.00 98.69 103 ALA A C 1
ATOM 847 O O . ALA A 1 103 ? -3.218 5.926 5.757 1.00 98.69 103 ALA A O 1
ATOM 848 N N . LEU A 1 104 ? -3.566 7.553 7.273 1.00 98.81 104 LEU A N 1
ATOM 849 C CA . LEU A 1 104 ? -3.365 8.663 6.339 1.00 98.81 104 LEU A CA 1
ATOM 850 C C . LEU A 1 104 ? -1.952 8.652 5.748 1.00 98.81 104 LEU A C 1
ATOM 852 O O . LEU A 1 104 ? -1.825 8.696 4.526 1.00 98.81 104 LEU A O 1
ATOM 856 N N . THR A 1 105 ? -0.916 8.527 6.582 1.00 98.75 105 THR A N 1
ATOM 857 C CA . THR A 1 105 ? 0.480 8.363 6.140 1.00 98.75 105 THR A CA 1
ATOM 858 C C . THR A 1 105 ? 0.585 7.234 5.109 1.00 98.75 105 THR A C 1
ATOM 860 O O . THR A 1 105 ? 1.085 7.442 4.006 1.00 98.75 105 THR A O 1
ATOM 863 N N . THR A 1 106 ? 0.035 6.051 5.397 1.00 98.75 106 THR A N 1
ATOM 864 C CA . THR A 1 106 ? 0.099 4.921 4.455 1.00 98.75 106 THR A CA 1
ATOM 865 C C . THR A 1 106 ? -0.711 5.164 3.173 1.00 98.75 106 THR A C 1
ATOM 867 O O . THR A 1 106 ? -0.267 4.777 2.095 1.00 98.75 106 THR A O 1
ATOM 870 N N . TYR A 1 107 ? -1.867 5.836 3.223 1.00 98.88 107 TYR A N 1
ATOM 871 C CA . TYR A 1 107 ? -2.593 6.196 1.997 1.00 98.88 107 TYR A CA 1
ATOM 872 C C . TYR A 1 107 ? -1.832 7.216 1.142 1.00 98.88 107 TYR A C 1
ATOM 874 O O . TYR A 1 107 ? -1.844 7.093 -0.081 1.00 98.88 107 TYR A O 1
ATOM 8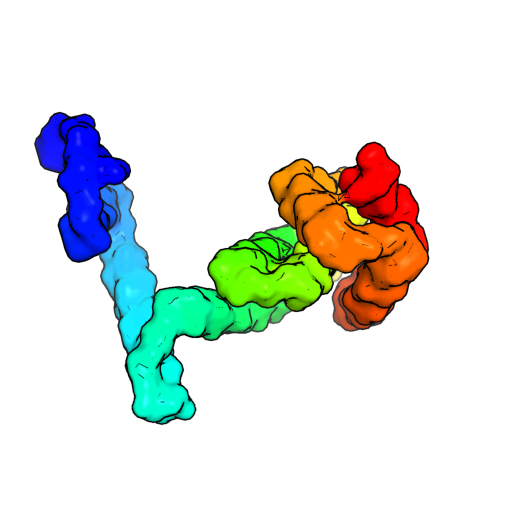82 N N . LEU A 1 108 ? -1.163 8.201 1.750 1.00 98.75 108 LEU A N 1
ATOM 883 C CA . LEU A 1 108 ? -0.325 9.159 1.022 1.00 98.75 108 LEU A CA 1
ATOM 884 C C . LEU A 1 108 ? 0.863 8.460 0.347 1.00 98.75 108 LEU A C 1
ATOM 886 O O . LEU A 1 108 ? 1.168 8.772 -0.802 1.00 98.75 108 LEU A O 1
ATOM 890 N N . GLU A 1 109 ? 1.458 7.457 1.002 1.00 98.69 109 GLU A N 1
ATOM 891 C CA . GLU A 1 109 ? 2.473 6.586 0.394 1.00 98.69 109 GLU A CA 1
ATOM 892 C C . GLU A 1 109 ? 1.932 5.868 -0.851 1.00 98.69 109 GLU A C 1
ATOM 894 O O . GLU A 1 109 ? 2.547 5.911 -1.915 1.00 98.69 109 GLU A O 1
ATOM 899 N N . VAL A 1 110 ? 0.747 5.256 -0.747 1.00 98.81 110 VAL A N 1
ATOM 900 C CA . VAL A 1 110 ? 0.085 4.573 -1.872 1.00 98.81 110 VAL A CA 1
ATOM 901 C C . VAL A 1 110 ? -0.181 5.540 -3.026 1.00 98.81 110 VAL A C 1
ATOM 903 O O . VAL A 1 110 ? 0.098 5.204 -4.175 1.00 98.81 110 VAL A O 1
ATOM 906 N N . LEU A 1 111 ? -0.680 6.746 -2.740 1.00 98.75 111 LEU A N 1
ATOM 907 C CA . LEU A 1 111 ? -0.927 7.769 -3.761 1.00 98.75 111 LEU A CA 1
ATOM 908 C C . LEU A 1 111 ? 0.376 8.243 -4.420 1.00 98.75 111 LEU A C 1
ATOM 910 O O . LEU A 1 111 ? 0.388 8.526 -5.619 1.00 98.75 111 LEU A O 1
ATOM 914 N N . TYR A 1 112 ? 1.477 8.311 -3.669 1.00 98.75 112 TYR A N 1
ATOM 915 C CA . TYR A 1 112 ? 2.776 8.644 -4.243 1.00 98.75 112 TYR A CA 1
ATOM 916 C C . TYR A 1 112 ? 3.311 7.530 -5.148 1.00 98.75 112 TYR A C 1
ATOM 918 O O . TYR A 1 112 ? 3.830 7.805 -6.228 1.00 98.75 112 TYR A O 1
ATOM 926 N N . LEU A 1 113 ? 3.131 6.265 -4.771 1.00 98.62 113 LEU A N 1
ATOM 927 C CA . LEU A 1 113 ? 3.451 5.146 -5.659 1.00 98.62 113 LEU A CA 1
ATOM 928 C C . LEU A 1 113 ? 2.591 5.197 -6.931 1.00 98.62 113 LEU A C 1
ATOM 930 O O . LEU A 1 113 ? 3.129 5.056 -8.025 1.00 98.62 113 LEU A O 1
ATOM 934 N N . ASP A 1 114 ? 1.297 5.504 -6.813 1.00 98.56 114 ASP A N 1
ATOM 935 C CA . ASP A 1 114 ? 0.364 5.619 -7.944 1.00 98.56 114 ASP A CA 1
ATOM 936 C C . ASP A 1 114 ? 0.803 6.634 -9.000 1.00 98.56 114 ASP A C 1
ATOM 938 O O . ASP A 1 114 ? 0.741 6.345 -10.198 1.00 98.56 114 ASP A O 1
ATOM 942 N N . VAL A 1 115 ? 1.291 7.811 -8.590 1.00 98.31 115 VAL A N 1
ATOM 943 C CA . VAL A 1 115 ? 1.753 8.827 -9.555 1.00 98.31 115 VAL A CA 1
ATOM 944 C C . VAL A 1 115 ? 3.035 8.437 -10.289 1.00 98.31 115 VAL A C 1
ATOM 946 O O . VAL A 1 115 ? 3.353 9.070 -11.300 1.00 98.31 115 VAL A O 1
ATOM 949 N N . ASN A 1 116 ? 3.752 7.424 -9.798 1.00 98.50 116 ASN A N 1
ATOM 950 C CA . ASN A 1 116 ? 4.960 6.882 -10.411 1.00 98.50 116 ASN A CA 1
ATOM 951 C C . ASN A 1 116 ? 4.684 5.727 -11.389 1.00 98.50 116 ASN A C 1
ATOM 953 O O . ASN A 1 116 ? 5.597 5.347 -12.117 1.00 98.50 116 ASN A O 1
ATOM 957 N N . GLY A 1 117 ? 3.449 5.212 -11.436 1.00 98.12 117 GLY A N 1
ATOM 958 C CA . GLY A 1 117 ? 3.036 4.118 -12.323 1.00 98.12 117 GLY A CA 1
ATOM 959 C C . GLY A 1 117 ? 3.773 2.812 -12.021 1.00 98.12 117 GLY A C 1
ATOM 960 O O . GLY A 1 117 ? 4.668 2.431 -12.772 1.00 98.12 117 GLY A O 1
ATOM 961 N N . PRO A 1 118 ? 3.464 2.153 -10.893 1.00 98.06 118 PRO A N 1
ATOM 962 C CA . PRO A 1 118 ? 4.203 0.987 -10.436 1.00 98.06 118 PRO A CA 1
ATOM 963 C C . PRO A 1 118 ? 3.834 -0.257 -11.256 1.00 98.06 118 PRO A C 1
ATOM 965 O O . PRO A 1 118 ? 2.661 -0.612 -11.360 1.00 98.06 118 PRO A O 1
ATOM 968 N N . ASN A 1 119 ? 4.844 -0.961 -11.765 1.00 97.00 119 ASN A N 1
ATOM 969 C CA . ASN A 1 119 ? 4.698 -2.187 -12.552 1.00 97.00 119 ASN A CA 1
ATOM 970 C C . ASN A 1 119 ? 5.112 -3.437 -11.765 1.00 97.00 119 ASN A C 1
ATOM 972 O O . ASN A 1 119 ? 5.708 -3.357 -10.687 1.00 97.00 119 ASN A O 1
ATOM 976 N N . ASN A 1 120 ? 4.774 -4.609 -12.311 1.00 96.94 120 ASN A N 1
ATOM 977 C CA . ASN A 1 120 ? 5.178 -5.903 -11.771 1.00 96.94 120 ASN A CA 1
ATOM 978 C C . ASN A 1 120 ? 6.151 -6.601 -12.715 1.00 96.94 120 ASN A C 1
ATOM 980 O O . ASN A 1 120 ? 5.737 -7.161 -13.723 1.00 96.94 120 ASN A O 1
ATOM 984 N N . THR A 1 121 ? 7.439 -6.552 -12.385 1.00 95.31 121 THR A N 1
ATOM 985 C CA . THR A 1 121 ? 8.502 -7.068 -13.264 1.00 95.31 121 THR A CA 1
ATOM 986 C C . THR A 1 121 ? 8.904 -8.507 -12.955 1.00 95.31 121 THR A C 1
ATOM 988 O O . THR A 1 121 ? 9.730 -9.067 -13.662 1.00 95.31 121 THR A O 1
ATOM 991 N N . GLY A 1 122 ? 8.363 -9.134 -11.907 1.00 94.12 122 GLY A N 1
ATOM 992 C CA . GLY A 1 122 ? 8.625 -10.544 -11.604 1.00 94.12 122 GLY A CA 1
ATOM 993 C C . GLY A 1 122 ? 10.098 -10.875 -11.337 1.00 94.12 122 GLY A C 1
ATOM 994 O O . GLY A 1 122 ? 10.504 -12.018 -11.510 1.00 94.12 122 GLY A O 1
ATOM 995 N N . GLY A 1 123 ? 10.903 -9.890 -10.933 1.00 93.00 123 GLY A N 1
ATOM 996 C CA . GLY A 1 123 ? 12.330 -10.058 -10.674 1.00 93.00 123 GLY A CA 1
ATOM 997 C C . GLY A 1 123 ? 13.211 -10.025 -11.925 1.00 93.00 123 GLY A C 1
ATOM 998 O O . GLY A 1 123 ? 14.372 -10.422 -11.828 1.00 93.00 123 GLY A O 1
ATOM 999 N N . ILE A 1 124 ? 12.706 -9.556 -13.075 1.00 93.69 124 ILE A N 1
ATOM 1000 C CA . ILE A 1 124 ? 13.522 -9.325 -14.279 1.00 93.69 124 ILE A CA 1
ATOM 1001 C C . ILE A 1 124 ? 14.719 -8.424 -13.930 1.00 93.69 124 ILE A C 1
ATOM 1003 O O . ILE A 1 124 ? 14.570 -7.370 -13.313 1.00 93.69 124 ILE A O 1
ATOM 1007 N N . ARG A 1 125 ? 15.920 -8.852 -14.340 1.00 91.69 125 ARG A N 1
ATOM 1008 C CA . ARG A 1 125 ? 17.185 -8.110 -14.157 1.00 91.69 125 ARG A CA 1
ATOM 1009 C C . ARG A 1 125 ? 17.858 -7.715 -15.468 1.00 91.69 125 ARG A C 1
ATOM 1011 O O . ARG A 1 125 ? 18.841 -6.975 -15.439 1.00 91.69 125 ARG A O 1
ATOM 1018 N N . ASP A 1 126 ? 17.355 -8.220 -16.591 1.00 95.50 126 ASP A N 1
ATOM 1019 C CA . ASP A 1 126 ? 17.876 -7.890 -17.911 1.00 95.50 126 ASP A CA 1
ATOM 1020 C C . ASP A 1 126 ? 17.652 -6.403 -18.212 1.00 95.50 126 ASP A C 1
ATOM 1022 O O . ASP A 1 126 ? 16.546 -5.883 -18.064 1.00 95.50 126 ASP A O 1
ATOM 1026 N N . ARG A 1 127 ? 18.718 -5.701 -18.600 1.00 93.06 127 ARG A N 1
ATOM 1027 C CA . ARG A 1 127 ? 18.675 -4.245 -18.767 1.00 93.06 127 ARG A CA 1
ATOM 1028 C C . ARG A 1 127 ? 17.892 -3.809 -19.996 1.00 93.06 127 ARG A C 1
ATOM 1030 O O . ARG A 1 127 ? 17.292 -2.741 -19.938 1.00 93.06 127 ARG A O 1
ATOM 1037 N N . GLU A 1 128 ? 17.912 -4.581 -21.076 1.00 94.81 128 GLU A N 1
ATOM 1038 C CA . GLU A 1 128 ? 17.191 -4.228 -22.299 1.00 94.81 128 GLU A CA 1
ATOM 1039 C C . GLU A 1 128 ? 15.691 -4.426 -22.088 1.00 94.81 128 GLU A C 1
ATOM 1041 O O . GLU A 1 128 ? 14.917 -3.502 -22.336 1.00 94.81 128 GLU A O 1
ATOM 1046 N N . LEU A 1 129 ? 15.289 -5.539 -21.464 1.00 93.12 129 LEU A N 1
ATOM 1047 C CA . LEU A 1 129 ? 13.891 -5.748 -21.074 1.00 93.12 129 LEU A CA 1
ATOM 1048 C C . LEU A 1 129 ? 13.396 -4.668 -20.105 1.00 93.12 129 LEU A C 1
ATOM 1050 O O . LEU A 1 129 ? 12.270 -4.199 -20.235 1.00 93.12 129 LEU A O 1
ATOM 1054 N N . LEU A 1 130 ? 14.225 -4.223 -19.156 1.00 93.88 130 LEU A N 1
ATOM 1055 C CA . LEU A 1 130 ? 13.842 -3.170 -18.207 1.00 93.88 130 LEU A CA 1
ATOM 1056 C C . LEU A 1 130 ? 13.742 -1.769 -18.831 1.00 93.88 130 LEU A C 1
ATOM 1058 O O . LEU A 1 130 ? 13.130 -0.894 -18.216 1.00 93.88 130 LEU A O 1
ATOM 1062 N N . LYS A 1 131 ? 14.303 -1.525 -20.024 1.00 92.56 131 LYS A N 1
ATOM 1063 C CA . LYS A 1 131 ? 14.038 -0.276 -20.762 1.00 92.56 131 LYS A CA 1
ATOM 1064 C C . LYS A 1 131 ? 12.607 -0.247 -21.291 1.00 92.56 131 LYS A C 1
ATOM 1066 O O . LYS A 1 131 ? 11.986 0.814 -21.291 1.00 92.56 131 LYS A O 1
ATOM 1071 N N . GLU A 1 132 ? 12.094 -1.398 -21.717 1.00 92.19 132 GLU A N 1
ATOM 1072 C CA . GLU A 1 132 ? 10.737 -1.541 -22.253 1.00 92.19 132 GLU A CA 1
ATOM 1073 C C . GLU A 1 132 ? 9.692 -1.736 -21.147 1.00 92.19 132 GLU A C 1
ATOM 1075 O O . GLU A 1 132 ? 8.599 -1.176 -21.216 1.00 92.19 132 GLU A O 1
ATOM 1080 N N . LEU A 1 133 ? 10.051 -2.479 -20.096 1.00 92.38 133 LEU A N 1
ATOM 1081 C CA . LEU A 1 133 ? 9.195 -2.840 -18.964 1.00 92.38 133 LEU A CA 1
ATOM 1082 C C . LEU A 1 133 ? 9.807 -2.369 -17.635 1.00 92.38 133 LEU A C 1
ATOM 1084 O O . LEU A 1 133 ? 10.153 -3.189 -16.775 1.00 92.38 133 LEU A O 1
ATOM 1088 N N . PRO A 1 134 ? 9.968 -1.050 -17.432 1.00 95.62 134 PRO A N 1
ATOM 1089 C CA . PRO A 1 134 ? 10.571 -0.542 -16.215 1.00 95.62 134 PRO A CA 1
ATOM 1090 C C . PRO A 1 134 ? 9.667 -0.804 -14.999 1.00 95.62 134 PRO A C 1
ATOM 1092 O O . PRO A 1 134 ? 8.435 -0.805 -15.116 1.00 95.62 134 PRO A O 1
ATOM 1095 N N . PRO A 1 135 ? 10.254 -0.939 -13.794 1.00 96.44 135 PRO A N 1
ATOM 1096 C CA . PRO A 1 135 ? 9.511 -1.141 -12.548 1.00 96.44 135 PRO A CA 1
ATOM 1097 C C . PRO A 1 135 ? 8.564 0.018 -12.211 1.00 96.44 135 PRO A C 1
ATOM 1099 O O . PRO A 1 135 ? 7.584 -0.182 -11.495 1.00 96.44 135 PRO A O 1
ATOM 1102 N N . PHE A 1 136 ? 8.846 1.212 -12.737 1.00 97.81 136 PHE A N 1
ATOM 1103 C CA . PHE A 1 136 ? 7.996 2.392 -12.645 1.00 97.81 136 PHE A CA 1
ATOM 1104 C C . PHE A 1 136 ? 7.939 3.100 -13.997 1.00 97.81 136 PHE A C 1
ATOM 1106 O O . PHE A 1 136 ? 8.978 3.406 -14.586 1.00 97.81 136 PHE A O 1
ATOM 1113 N N . ASN A 1 137 ? 6.734 3.412 -14.464 1.00 96.69 137 ASN A N 1
ATOM 1114 C CA . ASN A 1 137 ? 6.499 4.152 -15.693 1.00 96.69 137 ASN A CA 1
ATOM 1115 C C . ASN A 1 137 ? 5.442 5.235 -15.474 1.00 96.69 137 ASN A C 1
ATOM 1117 O O . ASN A 1 137 ? 4.248 4.966 -15.380 1.00 96.69 137 ASN A O 1
ATOM 1121 N N . LYS A 1 138 ? 5.865 6.501 -15.508 1.00 95.25 138 LYS A N 1
ATOM 1122 C CA . LYS A 1 138 ? 4.969 7.655 -15.331 1.00 95.25 138 LYS A CA 1
ATOM 1123 C C . LYS A 1 138 ? 3.796 7.714 -16.325 1.00 95.25 138 LYS A C 1
ATOM 1125 O O . LYS A 1 138 ? 2.842 8.440 -16.051 1.00 95.25 138 LYS A O 1
ATOM 1130 N N . LYS A 1 139 ? 3.885 7.035 -17.478 1.00 95.12 139 LYS A N 1
ATOM 1131 C CA . LYS A 1 139 ? 2.793 6.953 -18.466 1.00 95.12 139 LYS A CA 1
ATOM 1132 C C . LYS A 1 139 ? 1.640 6.072 -17.977 1.00 95.12 139 LYS A C 1
ATOM 1134 O O . LYS A 1 139 ? 0.498 6.359 -18.308 1.00 95.12 139 LYS A O 1
ATOM 1139 N N . ASP A 1 140 ? 1.946 5.099 -17.125 1.00 95.38 140 ASP A N 1
ATOM 1140 C CA . ASP A 1 140 ? 0.989 4.152 -16.543 1.00 95.38 140 ASP A CA 1
ATOM 1141 C C . ASP A 1 140 ? 0.465 4.643 -15.179 1.00 95.38 140 ASP A C 1
ATOM 1143 O O . ASP A 1 140 ? -0.229 3.931 -14.455 1.00 95.38 140 ASP A O 1
ATOM 1147 N N . ALA A 1 141 ? 0.816 5.875 -14.794 1.00 96.81 141 ALA A N 1
ATOM 1148 C CA . ALA A 1 141 ? 0.423 6.463 -13.525 1.00 96.81 141 ALA A CA 1
ATOM 1149 C C . ALA A 1 141 ? -1.101 6.621 -13.421 1.00 96.81 141 ALA A C 1
ATOM 1151 O O . ALA A 1 141 ? -1.729 7.316 -14.222 1.00 96.81 141 ALA A O 1
ATOM 1152 N N . PHE A 1 142 ? -1.683 6.048 -12.368 1.00 95.75 142 PHE A N 1
ATOM 1153 C CA . PHE A 1 142 ? -3.120 6.084 -12.124 1.00 95.75 142 PHE A CA 1
ATOM 1154 C C . PHE A 1 142 ? -3.420 6.260 -10.635 1.00 95.75 142 PHE A C 1
ATOM 1156 O O . PHE A 1 142 ? -3.160 5.376 -9.822 1.00 95.75 142 PHE A O 1
ATOM 1163 N N . LEU A 1 143 ? -4.014 7.402 -10.281 1.00 96.00 143 LEU A N 1
ATOM 1164 C CA . LEU A 1 143 ? -4.485 7.671 -8.923 1.00 96.00 143 LEU A CA 1
ATOM 1165 C C . LEU A 1 143 ? -5.792 6.924 -8.670 1.00 96.00 143 LEU A C 1
ATOM 1167 O O . LEU A 1 143 ? -6.842 7.323 -9.176 1.00 96.00 143 LEU A O 1
ATOM 1171 N N . ALA A 1 144 ? -5.750 5.875 -7.849 1.00 96.12 144 ALA A N 1
ATOM 1172 C CA . ALA A 1 144 ? -6.951 5.112 -7.534 1.00 96.12 144 ALA A CA 1
ATOM 1173 C C . ALA A 1 144 ? -7.985 5.975 -6.771 1.00 96.12 144 ALA A C 1
ATOM 1175 O O . ALA A 1 144 ? -7.719 6.393 -5.636 1.00 96.12 144 ALA A O 1
ATOM 1176 N N . PRO A 1 145 ? -9.207 6.185 -7.313 1.00 96.00 145 PRO A N 1
ATOM 1177 C CA . PRO A 1 145 ? -10.211 7.051 -6.684 1.00 96.00 145 PRO A CA 1
ATOM 1178 C C . PRO A 1 145 ? -10.614 6.600 -5.276 1.00 96.00 145 PRO A C 1
ATOM 1180 O O . PRO A 1 145 ? -10.878 7.423 -4.400 1.00 96.00 145 PRO A O 1
ATOM 1183 N N . GLY A 1 146 ? -10.623 5.284 -5.038 1.00 96.69 146 GLY A N 1
ATOM 1184 C CA . GLY A 1 146 ? -10.908 4.710 -3.724 1.00 96.69 146 GLY A CA 1
ATOM 1185 C C . GLY A 1 146 ? -9.883 5.127 -2.668 1.00 96.69 146 GLY A C 1
ATOM 1186 O O . GLY A 1 146 ? -10.276 5.542 -1.581 1.00 96.69 146 GLY A O 1
ATOM 1187 N N . VAL A 1 147 ? -8.589 5.085 -2.998 1.00 98.12 147 VAL A N 1
ATOM 1188 C CA . VAL A 1 147 ? -7.495 5.499 -2.100 1.00 98.12 147 VAL A CA 1
ATOM 1189 C C . VAL A 1 147 ? -7.608 6.991 -1.797 1.00 98.12 147 VAL A C 1
ATOM 1191 O O . VAL A 1 147 ? -7.596 7.394 -0.633 1.00 98.12 147 VAL A O 1
ATOM 1194 N N . LEU A 1 148 ? -7.818 7.799 -2.839 1.00 98.00 148 LEU A N 1
ATOM 1195 C CA . LEU A 1 148 ? -7.984 9.243 -2.716 1.00 98.00 148 LEU A CA 1
ATOM 1196 C C . LEU A 1 148 ? -9.164 9.597 -1.797 1.00 98.00 148 LEU A C 1
ATOM 1198 O O . LEU A 1 148 ? -9.016 10.385 -0.867 1.00 98.00 148 LEU A O 1
ATOM 1202 N N . SER A 1 149 ? -10.319 8.952 -1.991 1.00 97.81 149 SER A N 1
ATOM 1203 C CA . SER A 1 149 ? -11.504 9.155 -1.149 1.00 97.81 149 SER A CA 1
ATOM 1204 C C . SER A 1 149 ? -11.246 8.819 0.325 1.00 97.81 149 SER A C 1
ATOM 1206 O O . SER A 1 149 ? -11.742 9.518 1.214 1.00 97.8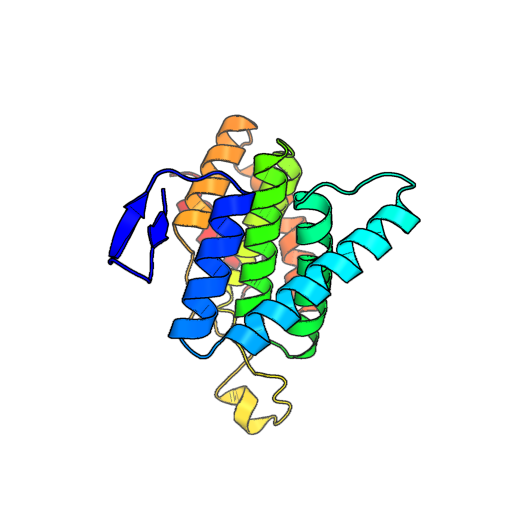1 149 SER A O 1
ATOM 1208 N N . ARG A 1 150 ? -10.462 7.769 0.615 1.00 98.31 150 ARG A N 1
ATOM 1209 C CA . ARG A 1 150 ? -10.076 7.423 1.994 1.00 98.31 150 ARG A CA 1
ATOM 1210 C C . ARG A 1 150 ? -9.181 8.494 2.612 1.00 98.31 150 ARG A C 1
ATOM 1212 O O . ARG A 1 150 ? -9.470 8.918 3.730 1.00 98.31 150 ARG A O 1
ATOM 1219 N N . ALA A 1 151 ? -8.167 8.959 1.884 1.00 98.50 151 ALA A N 1
ATOM 1220 C CA . ALA A 1 151 ? -7.273 10.018 2.347 1.00 98.50 151 ALA A CA 1
ATOM 1221 C C . ALA A 1 151 ? -8.037 11.322 2.640 1.00 98.50 151 ALA A C 1
ATOM 1223 O O . ALA A 1 151 ? -7.897 11.867 3.731 1.00 98.50 151 ALA A O 1
ATOM 1224 N N . VAL A 1 152 ? -8.929 11.759 1.738 1.00 98.50 152 VAL A N 1
ATOM 1225 C CA . VAL A 1 152 ? -9.780 12.954 1.931 1.00 98.50 152 VAL A CA 1
ATOM 1226 C C . VAL A 1 152 ? -10.598 12.863 3.219 1.00 98.50 152 VAL A C 1
ATOM 1228 O O . VAL A 1 152 ? -10.651 13.815 3.997 1.00 98.50 152 VAL A O 1
ATOM 1231 N N . LYS A 1 153 ? -11.235 11.712 3.473 1.00 98.25 153 LYS A N 1
ATOM 1232 C CA . LYS A 1 153 ? -12.035 11.507 4.691 1.00 98.25 153 LYS A CA 1
ATOM 1233 C C . LYS A 1 153 ? -11.188 11.626 5.956 1.00 98.25 153 LYS A C 1
ATOM 1235 O O . LYS A 1 153 ? -11.646 12.227 6.923 1.00 98.25 153 LYS A O 1
ATOM 1240 N N . LEU A 1 154 ? -9.973 11.080 5.946 1.00 98.38 154 LEU A N 1
ATOM 1241 C CA . LEU A 1 154 ? -9.065 11.164 7.089 1.00 98.38 154 LEU A CA 1
ATOM 1242 C C . LEU A 1 154 ? -8.517 12.576 7.290 1.00 98.38 154 LEU A C 1
ATOM 1244 O O . LEU A 1 154 ? -8.528 13.045 8.419 1.00 98.38 154 LEU A O 1
ATOM 1248 N N . ILE A 1 155 ? -8.124 13.278 6.225 1.00 98.50 155 ILE A N 1
ATOM 1249 C CA . ILE A 1 155 ? -7.674 14.681 6.295 1.00 98.50 155 ILE A CA 1
ATOM 1250 C C . ILE A 1 155 ? -8.753 15.556 6.942 1.00 98.50 155 ILE A C 1
ATOM 1252 O O . ILE A 1 155 ? -8.468 16.286 7.888 1.00 98.50 155 ILE A O 1
ATOM 1256 N N . ARG A 1 156 ? -10.010 15.421 6.494 1.00 97.81 156 ARG A N 1
ATOM 1257 C CA . ARG A 1 156 ? -11.152 16.152 7.068 1.00 97.81 156 ARG A CA 1
ATOM 1258 C C . ARG A 1 156 ? -11.407 15.772 8.527 1.00 97.81 156 ARG A C 1
ATOM 1260 O O . ARG A 1 156 ? -11.600 16.653 9.356 1.00 97.81 156 ARG A O 1
ATOM 1267 N N . GLY A 1 157 ? -11.387 14.476 8.847 1.00 97.88 157 GLY A N 1
ATOM 1268 C CA . GLY A 1 157 ? -11.600 13.987 10.214 1.00 97.88 157 GLY A CA 1
ATOM 1269 C C . GLY A 1 157 ? -10.512 14.432 11.196 1.00 97.88 157 GLY A C 1
ATOM 1270 O O . GLY A 1 157 ? -10.815 14.764 12.338 1.00 97.88 157 GLY A O 1
ATOM 1271 N N . LEU A 1 158 ? -9.263 14.495 10.734 1.00 98.00 158 LEU A N 1
ATOM 1272 C CA . LEU A 1 158 ? -8.108 14.990 11.487 1.00 98.00 158 LEU A CA 1
ATOM 1273 C C . LEU A 1 158 ? -7.985 16.522 11.459 1.00 98.00 158 LEU A C 1
ATOM 1275 O O . LEU A 1 158 ? -7.114 17.064 12.133 1.00 98.00 158 LEU A O 1
ATOM 1279 N N . LYS A 1 159 ? -8.849 17.216 10.702 1.00 97.81 159 LYS A N 1
ATOM 1280 C CA . LYS A 1 159 ? -8.850 18.677 10.521 1.00 97.81 159 LYS A CA 1
ATOM 1281 C C . LYS A 1 159 ? -7.499 19.224 10.038 1.00 97.81 159 LYS A C 1
ATOM 1283 O O . LYS A 1 159 ? -7.062 20.280 10.485 1.00 97.81 159 LYS A O 1
ATOM 1288 N N . LEU A 1 160 ? -6.835 18.497 9.139 1.00 97.81 160 LEU A N 1
ATOM 1289 C CA . LEU A 1 160 ? -5.547 18.918 8.587 1.00 97.81 160 LEU A CA 1
ATOM 1290 C C . LEU A 1 160 ? -5.750 19.860 7.403 1.00 97.81 160 LEU A C 1
ATOM 1292 O O . LEU A 1 160 ? -6.615 19.633 6.554 1.00 97.81 160 LEU A O 1
ATOM 1296 N N . ASP A 1 161 ? -4.911 20.887 7.329 1.00 96.69 161 ASP A N 1
ATOM 1297 C CA . ASP A 1 161 ? -4.825 21.764 6.169 1.00 96.69 161 ASP A CA 1
ATOM 1298 C C . ASP A 1 161 ? -3.836 21.226 5.115 1.00 96.69 161 ASP A C 1
ATOM 1300 O O . ASP A 1 161 ? -3.190 20.181 5.280 1.00 96.69 161 ASP A O 1
ATOM 1304 N N . ASP A 1 162 ? -3.730 21.949 4.000 1.00 96.38 162 ASP A N 1
ATOM 1305 C CA . ASP A 1 162 ? -2.822 21.633 2.894 1.00 96.38 162 ASP A CA 1
ATOM 1306 C C . ASP A 1 162 ? -1.349 21.616 3.324 1.00 96.38 162 ASP A C 1
ATOM 1308 O O . ASP A 1 162 ? -0.600 20.735 2.905 1.00 96.38 162 ASP A O 1
ATOM 1312 N N . LYS A 1 163 ? -0.934 22.545 4.193 1.00 97.44 163 LYS A N 1
ATOM 1313 C CA . LYS A 1 163 ? 0.463 22.695 4.617 1.00 97.44 163 LYS A CA 1
ATOM 1314 C C . LYS A 1 163 ? 0.899 21.514 5.481 1.00 97.44 163 LYS A C 1
ATOM 1316 O O . LYS A 1 163 ? 1.950 20.927 5.227 1.00 97.44 163 LYS A O 1
ATOM 1321 N N . VAL A 1 164 ? 0.084 21.139 6.466 1.00 98.12 164 VAL A N 1
ATOM 1322 C CA . VAL A 1 164 ? 0.354 19.998 7.351 1.00 98.12 164 VAL A CA 1
ATOM 1323 C C . VAL A 1 164 ? 0.286 18.688 6.570 1.00 98.12 164 VAL A C 1
ATOM 1325 O O . VAL A 1 164 ? 1.158 17.834 6.719 1.00 98.12 164 VAL A O 1
ATOM 1328 N N . THR A 1 165 ? -0.699 18.537 5.681 1.00 98.44 165 THR A N 1
ATOM 1329 C CA . THR A 1 165 ? -0.815 17.328 4.850 1.00 98.44 165 THR A CA 1
ATOM 1330 C C . THR A 1 165 ? 0.375 17.185 3.900 1.00 98.44 165 THR A C 1
ATOM 1332 O O . THR A 1 165 ? 0.886 16.075 3.736 1.00 98.44 165 THR A O 1
ATOM 1335 N N . LYS A 1 166 ? 0.859 18.292 3.315 1.00 98.44 166 LYS A N 1
ATOM 1336 C CA . LYS A 1 166 ? 2.067 18.295 2.482 1.00 98.44 166 LYS A CA 1
ATOM 1337 C C . LYS A 1 166 ? 3.293 17.855 3.276 1.00 98.44 166 LYS A C 1
ATOM 1339 O O . LYS A 1 166 ? 4.036 17.022 2.782 1.00 98.44 166 LYS A O 1
ATOM 1344 N N . ALA A 1 167 ? 3.480 18.350 4.500 1.00 98.56 167 ALA A N 1
ATOM 1345 C CA . ALA A 1 167 ? 4.628 17.969 5.325 1.00 98.56 167 ALA A CA 1
ATOM 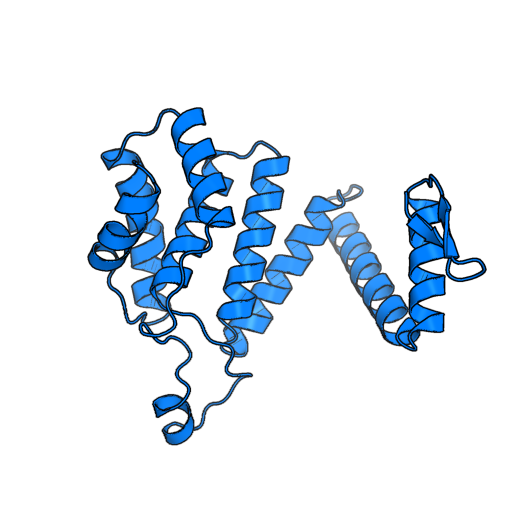1346 C C . ALA A 1 167 ? 4.668 16.453 5.601 1.00 98.56 167 ALA A C 1
ATOM 1348 O O . ALA A 1 167 ? 5.718 15.830 5.465 1.00 98.56 167 ALA A O 1
ATOM 1349 N N . ILE A 1 168 ? 3.512 15.844 5.902 1.00 98.50 168 ILE A N 1
ATOM 1350 C CA . ILE A 1 168 ? 3.398 14.383 6.060 1.00 98.50 168 ILE A CA 1
ATOM 1351 C C . ILE A 1 168 ? 3.745 13.672 4.746 1.00 98.50 168 ILE A C 1
ATOM 1353 O O . ILE A 1 168 ? 4.454 12.668 4.745 1.00 98.50 168 ILE A O 1
ATOM 1357 N N . PHE A 1 169 ? 3.230 14.175 3.621 1.00 98.69 169 PHE A N 1
ATOM 1358 C CA . PHE A 1 169 ? 3.516 13.617 2.304 1.00 98.69 169 PHE A CA 1
ATOM 1359 C C . PHE A 1 169 ? 5.009 13.696 1.952 1.00 98.69 169 PHE A C 1
ATOM 1361 O O . PHE A 1 169 ? 5.559 12.696 1.495 1.00 98.69 169 PHE A O 1
ATOM 1368 N N . ASP A 1 170 ? 5.659 14.841 2.174 1.00 98.50 170 ASP A N 1
ATOM 1369 C CA . ASP A 1 170 ? 7.057 15.082 1.805 1.00 98.50 170 ASP A CA 1
ATOM 1370 C C . ASP A 1 170 ? 7.990 14.083 2.513 1.00 98.50 170 ASP A C 1
ATOM 1372 O O . ASP A 1 170 ? 8.789 13.432 1.844 1.00 98.50 170 ASP A O 1
ATOM 1376 N N . GLU A 1 171 ? 7.810 13.842 3.819 1.00 97.56 171 GLU A N 1
ATOM 1377 C CA . GLU A 1 171 ? 8.636 12.889 4.587 1.00 97.56 171 GLU A CA 1
ATOM 1378 C C . GLU A 1 171 ? 8.612 11.465 3.989 1.00 97.56 171 GLU A C 1
ATOM 1380 O O . GLU A 1 171 ? 9.612 10.736 3.954 1.00 97.56 171 GLU A O 1
ATOM 1385 N N . ILE A 1 172 ? 7.441 11.046 3.513 1.00 97.81 172 ILE A N 1
ATOM 1386 C CA . ILE A 1 172 ? 7.222 9.721 2.927 1.00 97.81 172 ILE A CA 1
ATOM 1387 C C . ILE A 1 172 ? 7.733 9.690 1.486 1.00 97.81 172 ILE A C 1
ATOM 1389 O O . ILE A 1 172 ? 8.321 8.695 1.046 1.00 97.81 172 ILE A O 1
ATOM 1393 N N . ALA A 1 173 ? 7.480 10.761 0.736 1.00 98.31 173 ALA A N 1
ATOM 1394 C CA . ALA A 1 173 ? 7.810 10.860 -0.671 1.00 98.31 173 ALA A CA 1
ATOM 1395 C C . ALA A 1 173 ? 9.321 10.977 -0.885 1.00 98.31 173 ALA A C 1
ATOM 1397 O O . ALA A 1 173 ? 9.853 10.269 -1.732 1.00 98.31 173 ALA A O 1
ATOM 1398 N N . GLU A 1 174 ? 10.036 11.776 -0.094 1.00 98.19 174 GLU A N 1
ATOM 1399 C CA . GLU A 1 174 ? 11.497 11.924 -0.181 1.00 98.19 174 GLU A CA 1
ATOM 1400 C C . GLU A 1 174 ? 12.224 10.600 0.068 1.00 98.19 174 GLU A C 1
ATOM 1402 O O . GLU A 1 174 ? 13.119 10.204 -0.691 1.00 98.19 174 GLU A O 1
ATOM 1407 N N . ARG A 1 175 ? 11.777 9.863 1.089 1.00 97.00 175 ARG A N 1
ATOM 1408 C CA . ARG A 1 175 ? 12.297 8.534 1.418 1.00 97.00 175 ARG A CA 1
ATOM 1409 C C . ARG A 1 175 ? 12.097 7.555 0.265 1.00 97.00 175 ARG A C 1
ATOM 1411 O O . ARG A 1 175 ? 13.035 6.868 -0.130 1.00 97.00 175 ARG A O 1
ATOM 1418 N N . ASN A 1 176 ? 10.886 7.496 -0.286 1.00 97.38 176 ASN A N 1
ATOM 1419 C CA . ASN A 1 176 ? 10.566 6.589 -1.386 1.00 97.38 176 ASN A CA 1
ATOM 1420 C C . ASN A 1 176 ? 11.247 6.997 -2.697 1.00 97.38 176 ASN A C 1
ATOM 1422 O O . ASN A 1 176 ? 11.755 6.134 -3.408 1.00 97.38 176 ASN A O 1
ATOM 1426 N N . PHE A 1 177 ? 11.313 8.295 -2.993 1.00 98.19 177 PHE A N 1
ATOM 1427 C CA . PHE A 1 177 ? 11.998 8.838 -4.163 1.00 98.19 177 PHE A CA 1
ATOM 1428 C C . PHE A 1 177 ? 13.459 8.396 -4.196 1.00 98.19 177 PHE A C 1
ATOM 1430 O O . PHE A 1 177 ? 13.918 7.855 -5.201 1.00 98.19 177 PHE A O 1
ATOM 1437 N N . THR A 1 178 ? 14.151 8.558 -3.068 1.00 95.88 178 THR A N 1
ATOM 1438 C CA . THR A 1 178 ? 15.570 8.218 -2.930 1.00 95.88 178 THR A CA 1
ATOM 1439 C C . THR A 1 178 ? 15.788 6.707 -2.964 1.00 95.88 178 THR A C 1
ATOM 1441 O O . THR A 1 178 ? 16.590 6.213 -3.757 1.00 95.88 178 THR A O 1
ATOM 1444 N N . ASN A 1 179 ? 15.042 5.954 -2.150 1.00 95.75 179 ASN A N 1
ATOM 1445 C CA . ASN A 1 179 ? 15.260 4.514 -1.995 1.00 95.75 179 ASN A CA 1
ATOM 1446 C C . ASN A 1 179 ? 14.872 3.713 -3.241 1.00 95.75 179 ASN A C 1
ATOM 1448 O O . ASN A 1 179 ? 15.518 2.714 -3.551 1.00 95.75 179 ASN A O 1
ATOM 1452 N N . LEU A 1 180 ? 13.820 4.134 -3.947 1.00 95.50 180 LEU A N 1
ATOM 1453 C CA . LEU A 1 180 ? 13.281 3.409 -5.100 1.00 95.50 180 LEU A CA 1
ATOM 1454 C C . LEU A 1 180 ? 13.668 4.040 -6.442 1.00 95.50 180 LEU A C 1
ATOM 1456 O O . LEU A 1 180 ? 13.325 3.486 -7.484 1.00 95.50 180 LEU A O 1
ATOM 1460 N N . ARG A 1 181 ? 14.387 5.174 -6.429 1.00 94.88 181 ARG A N 1
ATOM 1461 C CA . ARG A 1 181 ? 14.787 5.941 -7.625 1.00 94.88 181 ARG A CA 1
ATOM 1462 C C . ARG A 1 181 ? 13.587 6.259 -8.521 1.00 94.88 181 ARG A C 1
ATOM 1464 O O . ARG A 1 181 ? 13.580 5.968 -9.717 1.00 94.88 181 ARG A O 1
ATOM 1471 N N . LEU A 1 182 ? 12.543 6.807 -7.905 1.00 97.69 182 LEU A N 1
ATOM 1472 C CA . LEU A 1 182 ? 11.255 7.018 -8.561 1.00 97.69 182 LEU A CA 1
ATOM 1473 C C . LEU A 1 182 ? 11.328 8.097 -9.658 1.00 97.69 182 LEU A C 1
ATOM 1475 O O . LEU A 1 182 ? 12.034 9.091 -9.495 1.00 97.69 182 LEU A O 1
ATOM 1479 N N . PRO A 1 183 ? 10.572 7.959 -10.764 1.00 97.38 183 PRO A N 1
ATOM 1480 C CA . PRO A 1 183 ? 10.621 8.902 -11.885 1.00 97.38 183 PRO A CA 1
ATOM 1481 C C . PRO A 1 183 ? 9.919 10.247 -11.628 1.00 97.38 183 PRO A C 1
ATOM 1483 O O . PRO A 1 183 ? 10.081 11.174 -12.424 1.00 97.38 183 PRO A O 1
ATOM 1486 N N . VAL A 1 184 ? 9.103 10.363 -10.576 1.00 98.06 184 VAL A N 1
ATOM 1487 C CA . VAL A 1 184 ? 8.354 11.580 -10.226 1.00 98.06 184 VAL A CA 1
ATOM 1488 C C . VAL A 1 184 ? 8.870 12.124 -8.904 1.00 98.06 184 VAL A C 1
ATOM 1490 O O . VAL A 1 184 ? 8.789 11.447 -7.881 1.00 98.06 184 VAL A O 1
ATOM 1493 N N . THR A 1 185 ? 9.355 13.367 -8.896 1.00 98.44 185 THR A N 1
ATOM 1494 C CA . THR A 1 185 ? 9.845 14.000 -7.660 1.00 98.44 185 THR A CA 1
ATOM 1495 C C . THR A 1 185 ? 8.711 14.206 -6.644 1.00 98.44 185 THR A C 1
ATOM 1497 O O . THR A 1 185 ? 7.546 14.297 -7.052 1.00 98.44 185 THR A O 1
ATOM 1500 N N . PRO A 1 186 ? 9.006 14.327 -5.334 1.00 98.56 186 PRO A N 1
ATOM 1501 C CA . PRO A 1 186 ? 7.996 14.630 -4.318 1.00 98.56 186 PRO A CA 1
ATOM 1502 C C . PRO A 1 186 ? 7.125 15.835 -4.693 1.00 98.56 186 PRO A C 1
ATOM 1504 O O . PRO A 1 186 ? 5.904 15.726 -4.739 1.00 98.56 186 PRO A O 1
ATOM 1507 N N . GLU A 1 187 ? 7.738 16.945 -5.108 1.00 98.38 187 GLU A N 1
ATOM 1508 C CA . GLU A 1 187 ? 7.020 18.159 -5.516 1.00 98.38 187 GLU A CA 1
ATOM 1509 C C . GLU A 1 187 ? 6.071 17.923 -6.709 1.00 98.38 187 GLU A C 1
ATOM 1511 O O . GLU A 1 187 ? 4.916 18.358 -6.701 1.00 98.38 187 GLU A O 1
ATOM 1516 N N . GLN A 1 188 ? 6.510 17.183 -7.734 1.00 98.00 188 GLN A N 1
ATOM 1517 C CA . GLN A 1 188 ? 5.646 16.820 -8.865 1.00 98.00 188 GLN A CA 1
ATOM 1518 C C . GLN A 1 188 ? 4.500 15.894 -8.436 1.00 98.00 188 GLN A C 1
ATOM 1520 O O . GLN A 1 188 ? 3.369 16.045 -8.912 1.00 98.00 188 GLN A O 1
ATOM 1525 N N . GLY A 1 189 ? 4.782 14.944 -7.543 1.00 97.88 189 GLY A N 1
ATOM 1526 C CA . GLY A 1 189 ? 3.791 14.033 -6.981 1.00 97.88 189 GLY A CA 1
ATOM 1527 C C . GLY A 1 189 ? 2.731 14.782 -6.181 1.00 97.88 189 GLY A C 1
ATOM 1528 O O . GLY A 1 189 ? 1.536 14.595 -6.426 1.00 97.88 189 GLY A O 1
ATOM 1529 N N . TRP A 1 190 ? 3.154 15.709 -5.318 1.00 98.31 190 TRP A N 1
ATOM 1530 C CA . TRP A 1 190 ? 2.256 16.548 -4.532 1.00 98.31 190 TRP A CA 1
ATOM 1531 C C . TRP A 1 190 ? 1.312 17.350 -5.420 1.00 98.31 190 TRP A C 1
ATOM 1533 O O . TRP A 1 190 ? 0.099 17.302 -5.226 1.00 98.31 190 TRP A O 1
ATOM 1543 N N . ARG A 1 191 ? 1.823 18.014 -6.466 1.00 96.69 191 ARG A N 1
ATOM 1544 C CA . ARG A 1 191 ? 0.986 18.780 -7.411 1.00 96.69 191 ARG A CA 1
ATOM 1545 C C . ARG A 1 191 ? -0.111 17.937 -8.063 1.00 96.69 191 ARG A C 1
ATOM 1547 O O . ARG A 1 191 ? -1.201 18.453 -8.314 1.00 96.69 191 ARG A O 1
ATOM 1554 N N . LYS A 1 192 ? 0.159 16.659 -8.351 1.00 95.56 192 LYS A N 1
ATOM 1555 C CA . LYS A 1 192 ? -0.837 15.728 -8.907 1.00 95.56 192 LYS A CA 1
ATOM 1556 C C . LYS A 1 192 ? -1.859 15.301 -7.851 1.00 95.56 192 LYS A C 1
ATOM 1558 O O . LYS A 1 192 ? -3.057 15.335 -8.119 1.00 95.56 192 LYS A O 1
ATOM 1563 N N . ILE A 1 193 ? -1.393 14.929 -6.661 1.00 97.19 193 ILE A N 1
ATOM 1564 C CA . ILE A 1 193 ? -2.225 14.376 -5.584 1.00 97.19 193 ILE A CA 1
ATOM 1565 C C . ILE A 1 193 ? -3.097 15.458 -4.933 1.00 97.19 193 ILE A C 1
ATOM 1567 O O . ILE A 1 193 ? -4.294 15.243 -4.741 1.00 97.19 193 ILE A O 1
ATOM 1571 N N . LYS A 1 194 ? -2.536 16.643 -4.663 1.00 97.00 194 LYS A N 1
ATOM 1572 C CA . LYS A 1 194 ? -3.205 17.781 -4.010 1.00 97.00 194 LYS A CA 1
ATOM 1573 C C . LYS A 1 194 ? -4.529 18.142 -4.678 1.00 97.00 194 LYS A C 1
ATOM 1575 O O . LYS A 1 194 ? -5.529 18.331 -3.991 1.00 97.00 194 LYS A O 1
ATOM 1580 N N . LYS A 1 195 ? -4.558 18.156 -6.018 1.00 92.31 195 LYS A N 1
ATOM 1581 C CA . LYS A 1 195 ? -5.772 18.427 -6.810 1.00 92.31 195 LYS A CA 1
ATOM 1582 C C . LYS A 1 195 ? -6.919 17.473 -6.495 1.00 92.31 195 LYS A C 1
ATOM 1584 O O . LYS A 1 195 ? -8.061 17.814 -6.759 1.00 92.31 195 LYS A O 1
ATOM 1589 N N . GLY A 1 196 ? -6.626 16.264 -6.025 1.00 92.75 196 GLY A N 1
ATOM 1590 C CA . GLY A 1 196 ? -7.620 15.283 -5.611 1.00 92.75 196 GLY A CA 1
ATOM 1591 C C . GLY A 1 196 ? -7.979 15.351 -4.126 1.00 92.75 196 GLY A C 1
ATOM 1592 O O . GLY A 1 196 ? -9.092 14.978 -3.766 1.00 92.75 196 GLY A O 1
ATOM 1593 N N . LEU A 1 197 ? -7.054 15.810 -3.277 1.00 95.38 197 LEU A N 1
ATOM 1594 C CA . LEU A 1 197 ? -7.235 15.849 -1.824 1.00 95.38 197 LEU A CA 1
ATOM 1595 C C . LEU A 1 197 ? -8.058 17.053 -1.345 1.00 95.38 197 LEU A C 1
ATOM 1597 O O . LEU A 1 197 ? -8.840 16.918 -0.406 1.00 95.38 197 LEU A O 1
ATOM 1601 N N . PHE A 1 198 ? -7.902 18.207 -1.995 1.00 91.94 198 PHE A N 1
ATOM 1602 C CA . PHE A 1 198 ? -8.491 19.481 -1.560 1.00 91.94 198 PHE A CA 1
ATOM 1603 C C . PHE A 1 198 ? -9.429 20.085 -2.610 1.00 91.94 198 PHE A C 1
ATOM 1605 O O . PHE A 1 198 ? -9.395 21.286 -2.863 1.00 91.94 198 PHE A O 1
ATOM 1612 N N . LYS A 1 199 ? -10.237 19.233 -3.247 1.00 76.75 199 LYS A N 1
ATOM 1613 C CA . LYS A 1 199 ? -11.375 19.696 -4.049 1.00 76.75 199 LYS A CA 1
ATOM 1614 C C . LYS A 1 199 ? -12.505 20.205 -3.168 1.00 76.75 199 LYS A C 1
ATOM 1616 O O . LYS A 1 199 ? -12.745 19.578 -2.103 1.00 76.75 199 LYS A O 1
#

Foldseek 3Di:
DDQAPVPRDDDDDDPVRVLVRVCNVCVVVVNNVVSVVVVVLLVVLQVVVCVVVVHGDDPLRSLLVVLVVQLVVCVQQLVLVSNLVSLLVNLVSCVVVVVLVVSLLSLLLSLLSLQQQAHGNRNDPDPVVCVVVPRTDNVNRDRDLVSLVSNLVSCVVVVHDLVRSLVSNQVSQVVCCVVVVGPAHSVRSSVVSVVSNPD